Protein AF-A0A257A0R3-F1 (afdb_monomer)

pLDDT: mean 79.87, std 18.44, range [32.66, 97.69]

Foldseek 3Di:
DVVVVVVVVVVVPPPPPPPPQQAAEQAQQLDDVSLVVLCCCCPVVPHQYAYEYEAAQFPDPVSVVSSVVSCVVSVHPYYYYHYHHCCVVFVQAPRRDPPDDQDDDDPVCPPVDDHSNDTPCPVVVVVVVSVVVCVVVVRCPDQAAAQPDPVNVVVLVVQVVVVHGDPGHHPDHDPVSPDD

Mean predicted aligned error: 13.53 Å

Solvent-accessible surface area (backbone atoms only — not comparable to full-atom values): 10662 Å² total; per-residue (Å²): 124,77,66,65,57,53,56,57,53,59,71,69,66,63,72,76,68,76,74,74,65,37,30,39,64,37,70,31,60,36,45,71,69,34,50,51,53,50,45,44,41,39,71,75,67,53,32,46,37,33,34,37,26,78,45,46,58,61,87,68,66,64,36,56,53,41,23,52,53,50,41,58,76,69,62,38,81,43,74,47,76,45,81,46,77,41,51,84,80,45,67,80,13,41,46,43,30,89,84,47,73,83,79,87,73,56,81,85,52,65,88,77,57,89,56,58,66,51,61,86,67,48,67,57,55,51,50,54,53,45,47,56,51,20,61,74,73,61,36,52,86,58,90,36,47,65,34,75,48,71,73,40,47,54,49,53,49,52,26,53,78,72,74,41,81,70,91,71,56,57,72,41,77,49,70,84,75,75,51,131

Secondary structure (DSSP, 8-state):
--HHHHHHHHTT----------EEEEE--SSHHHHHHHHHHHHTS--EEEEEEEE-S-S-SHHHHHHHHHHHHTT-SEEEEEE--GGGT--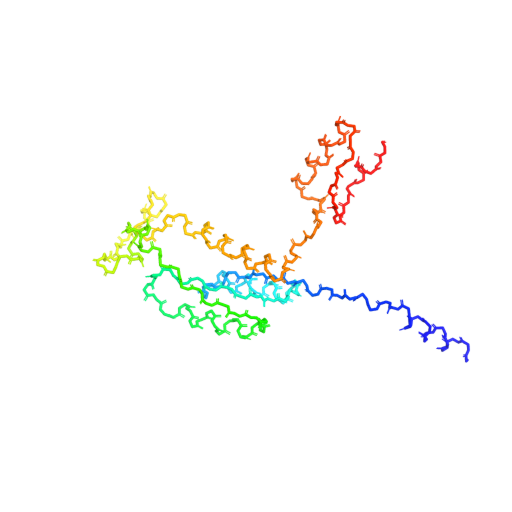S-TTT-TTSPPPP--GGGTTTS--TT--TTHHHHHHHHHHHHHHHTT--S-SSB-SSSHHHHHHHHHHHHTT---SS-BS---HHHH--

Structure (mmCIF, N/CA/C/O backbone):
data_AF-A0A257A0R3-F1
#
_entry.id   AF-A0A257A0R3-F1
#
loop_
_atom_site.group_PDB
_atom_site.id
_atom_site.type_symbol
_atom_site.label_atom_id
_atom_site.label_alt_id
_atom_site.label_comp_id
_atom_site.label_asym_id
_atom_site.label_entity_id
_atom_site.label_seq_id
_atom_site.pdbx_PDB_ins_code
_atom_site.Cartn_x
_atom_site.Cartn_y
_atom_site.Cartn_z
_atom_site.occupancy
_atom_site.B_iso_or_equiv
_atom_site.auth_seq_id
_atom_site.auth_comp_id
_atom_site.auth_asym_id
_atom_site.auth_atom_id
_atom_site.pdbx_PDB_model_num
ATOM 1 N N . MET A 1 1 ? -17.695 -16.876 50.170 1.00 45.09 1 MET A N 1
ATOM 2 C CA . MET A 1 1 ? -18.669 -17.135 49.076 1.00 45.09 1 MET A CA 1
ATOM 3 C C . MET A 1 1 ? -19.220 -15.880 48.387 1.00 45.09 1 MET A C 1
ATOM 5 O O . MET A 1 1 ? -19.683 -16.013 47.264 1.00 45.09 1 MET A O 1
ATOM 9 N N . ARG A 1 2 ? -19.165 -14.672 48.980 1.00 38.03 2 ARG A N 1
ATOM 10 C CA . ARG A 1 2 ? -19.652 -13.437 48.323 1.00 38.03 2 ARG A CA 1
ATOM 11 C C . ARG A 1 2 ? -18.640 -12.782 47.364 1.00 38.03 2 ARG A C 1
ATOM 13 O O . ARG A 1 2 ? -19.055 -12.035 46.485 1.00 38.03 2 ARG A O 1
ATOM 20 N N . ASP A 1 3 ? -17.358 -13.137 47.452 1.00 44.94 3 ASP A N 1
ATOM 21 C CA . ASP A 1 3 ? -16.303 -12.541 46.610 1.00 44.94 3 ASP A CA 1
ATOM 22 C C . ASP A 1 3 ? -16.062 -13.267 45.278 1.00 44.94 3 ASP A C 1
ATOM 24 O O . ASP A 1 3 ? -15.640 -12.647 44.306 1.00 44.94 3 ASP A O 1
ATOM 28 N N . LEU A 1 4 ? -16.441 -14.545 45.163 1.00 35.59 4 LEU A N 1
ATOM 29 C CA . LEU A 1 4 ? -16.364 -15.293 43.897 1.00 35.59 4 LEU A CA 1
ATOM 30 C C . LEU A 1 4 ? -17.441 -14.855 42.885 1.00 35.59 4 LEU A C 1
ATOM 32 O O . LEU A 1 4 ? -17.219 -14.904 41.676 1.00 35.59 4 LEU A O 1
ATOM 36 N N . VAL A 1 5 ? -18.577 -14.340 43.370 1.00 43.62 5 VAL A N 1
ATOM 37 C CA . VAL A 1 5 ? -19.657 -13.810 42.519 1.00 43.62 5 VAL A CA 1
ATOM 38 C C . VAL A 1 5 ? -19.281 -12.447 41.918 1.00 43.62 5 VAL A C 1
ATOM 40 O O . VAL A 1 5 ? -19.668 -12.150 40.789 1.00 43.62 5 VAL A O 1
ATOM 43 N N . LYS A 1 6 ? -18.476 -11.626 42.612 1.00 39.53 6 LYS A N 1
ATOM 44 C CA . LYS A 1 6 ? -17.981 -10.337 42.085 1.00 39.53 6 LYS A CA 1
ATOM 45 C C . LYS A 1 6 ? -16.950 -10.520 40.968 1.00 39.53 6 LYS A C 1
ATOM 47 O O . LYS A 1 6 ? -17.034 -9.821 39.960 1.00 39.53 6 LYS A O 1
ATOM 52 N N . VAL A 1 7 ? -16.048 -11.497 41.092 1.00 42.72 7 VAL A N 1
ATOM 53 C CA . VAL A 1 7 ? -15.044 -11.797 40.052 1.00 42.72 7 VAL A CA 1
ATOM 54 C C . VAL A 1 7 ? -15.709 -12.324 38.773 1.00 42.72 7 VAL A C 1
ATOM 56 O O . VAL A 1 7 ? -15.383 -11.870 37.678 1.00 42.72 7 VAL A O 1
ATOM 59 N N . GLN A 1 8 ? -16.728 -13.185 38.891 1.00 37.91 8 GLN A N 1
ATOM 60 C CA . GLN A 1 8 ? -17.500 -13.648 37.728 1.00 37.91 8 GLN A CA 1
ATOM 61 C C . GLN A 1 8 ? -18.357 -12.550 37.077 1.00 37.91 8 GLN A C 1
ATOM 63 O O . GLN A 1 8 ? -18.635 -12.630 35.882 1.00 37.91 8 GLN A O 1
ATOM 68 N N . LYS A 1 9 ? -18.768 -11.517 37.826 1.00 38.25 9 LYS A N 1
ATOM 69 C CA . LYS A 1 9 ? -19.544 -10.391 37.284 1.00 38.25 9 LYS A CA 1
ATOM 70 C C . LYS A 1 9 ? -18.661 -9.377 36.541 1.00 38.25 9 LYS A C 1
ATOM 72 O O . LYS A 1 9 ? -19.115 -8.817 35.550 1.00 38.25 9 LYS A O 1
ATOM 77 N N . CYS A 1 10 ? -17.390 -9.220 36.933 1.00 32.66 10 CYS A N 1
ATOM 78 C CA . CYS A 1 10 ? -16.408 -8.441 36.163 1.00 32.66 10 CYS A CA 1
ATOM 79 C C . CYS A 1 10 ? -15.992 -9.117 34.846 1.00 32.66 10 CYS A C 1
ATOM 81 O O . CYS A 1 10 ? -15.731 -8.420 33.872 1.00 32.66 10 CYS A O 1
ATOM 83 N N . LEU A 1 11 ? -15.998 -10.453 34.771 1.00 38.62 11 LEU A N 1
ATOM 84 C CA . LEU A 1 11 ? -15.676 -11.187 33.535 1.00 38.62 11 LEU A CA 1
ATOM 85 C C . LEU A 1 11 ? -16.846 -11.286 32.538 1.00 38.62 11 LEU A C 1
ATOM 87 O O . LEU A 1 11 ? -16.653 -11.748 31.419 1.00 38.62 11 LEU A O 1
ATOM 91 N N . LYS A 1 1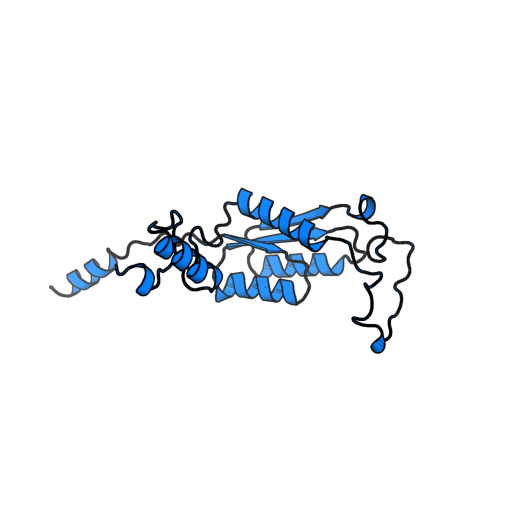2 ? -18.056 -10.852 32.919 1.00 38.78 12 LYS A N 1
ATOM 92 C CA . LYS A 1 12 ? -19.244 -10.840 32.042 1.00 38.78 12 LYS A CA 1
ATOM 93 C C . LYS A 1 12 ? -19.576 -9.462 31.450 1.00 38.78 12 LYS A C 1
ATOM 95 O O . LYS A 1 12 ? -20.477 -9.384 30.626 1.00 38.78 12 LYS A O 1
ATOM 100 N N . ASN A 1 13 ? -18.832 -8.416 31.825 1.00 36.56 13 ASN A N 1
ATOM 101 C CA . ASN A 1 13 ? -19.004 -7.040 31.334 1.00 36.56 13 ASN A CA 1
ATOM 102 C C . ASN A 1 13 ? -17.803 -6.503 30.541 1.00 36.56 13 ASN A C 1
ATOM 104 O O . ASN A 1 13 ? -17.770 -5.326 30.188 1.00 36.56 13 ASN A O 1
ATOM 108 N N . SER A 1 14 ? -16.829 -7.345 30.204 1.00 39.06 14 SER A N 1
ATOM 109 C CA . SER A 1 14 ? -16.004 -7.070 29.036 1.00 39.06 14 SER A CA 1
ATOM 110 C C . SER A 1 14 ? -16.885 -7.307 27.818 1.00 39.06 14 SER A C 1
ATOM 112 O O . SER A 1 14 ? -16.975 -8.432 27.325 1.00 39.06 14 SER A O 1
ATOM 114 N N . GLU A 1 15 ? -17.566 -6.254 27.363 1.00 39.69 15 GLU A N 1
ATOM 115 C CA . GLU A 1 15 ? -17.889 -6.114 25.951 1.00 39.69 15 GLU A CA 1
ATOM 116 C C . GLU A 1 15 ? -16.687 -6.657 25.186 1.00 39.69 15 GLU A C 1
ATOM 118 O O . GLU A 1 15 ? -15.581 -6.109 25.255 1.00 39.69 15 GLU A O 1
ATOM 123 N N . VAL A 1 16 ? -16.882 -7.786 24.509 1.00 38.66 16 VAL A N 1
ATOM 124 C CA . VAL A 1 16 ? -16.034 -8.157 23.394 1.00 38.66 16 VAL A CA 1
ATOM 125 C C . VAL A 1 16 ? -16.237 -7.001 22.431 1.00 38.66 16 VAL A C 1
ATOM 127 O O . VAL A 1 16 ? -17.166 -7.010 21.625 1.00 38.66 16 VAL A O 1
ATOM 130 N N . LYS A 1 17 ? -15.437 -5.936 22.585 1.00 38.72 17 LYS A N 1
ATOM 131 C CA . LYS A 1 17 ? -15.247 -4.945 21.542 1.00 38.72 17 LYS A CA 1
ATOM 132 C C . LYS A 1 17 ? -14.957 -5.813 20.341 1.00 38.72 17 LYS A C 1
ATOM 134 O O . LYS A 1 17 ? -13.944 -6.508 20.342 1.00 38.72 17 LYS A O 1
ATOM 139 N N . ASN A 1 18 ? -15.884 -5.851 19.387 1.00 35.69 18 ASN A N 1
ATOM 140 C CA . ASN A 1 18 ? -15.595 -6.338 18.056 1.00 35.69 18 ASN A CA 1
ATOM 141 C C . ASN A 1 18 ? -14.334 -5.578 17.664 1.00 35.69 18 ASN A C 1
ATOM 143 O O . ASN A 1 18 ? -14.407 -4.388 17.348 1.00 35.69 18 ASN A O 1
ATOM 147 N N . ILE A 1 19 ? -13.169 -6.212 17.805 1.00 43.97 19 ILE A N 1
ATOM 148 C CA . ILE A 1 19 ? -11.937 -5.688 17.257 1.00 43.97 19 ILE A CA 1
ATOM 149 C C . ILE A 1 19 ? -12.237 -5.777 15.776 1.00 43.97 19 ILE A C 1
ATOM 151 O O . ILE A 1 19 ? -12.155 -6.848 15.183 1.00 43.97 19 ILE A O 1
ATOM 155 N N . HIS A 1 20 ? -12.739 -4.681 15.211 1.00 50.66 20 HIS A N 1
ATOM 156 C CA . HIS A 1 20 ? -12.803 -4.501 13.779 1.00 50.66 20 HIS A CA 1
ATOM 157 C C . HIS A 1 20 ? -11.359 -4.700 13.340 1.00 50.66 20 HIS A C 1
ATOM 159 O O . HIS A 1 20 ? -10.521 -3.822 13.555 1.00 50.66 20 HIS A O 1
ATOM 165 N N . MET A 1 21 ? -11.041 -5.911 12.880 1.00 59.91 21 MET A N 1
ATOM 166 C CA . MET A 1 21 ? -9.711 -6.251 12.411 1.00 59.91 21 MET A CA 1
ATOM 167 C C . MET A 1 21 ? -9.464 -5.298 11.258 1.00 59.91 21 MET A C 1
ATOM 169 O O . MET A 1 21 ? -10.140 -5.358 10.228 1.00 59.91 21 MET A O 1
ATOM 173 N N . LYS A 1 22 ? -8.600 -4.312 11.504 1.00 83.44 22 LYS A N 1
ATOM 174 C CA . LYS A 1 22 ? -8.395 -3.222 10.566 1.00 83.44 22 LYS A CA 1
ATOM 175 C C . LYS A 1 22 ? -7.821 -3.854 9.307 1.00 83.44 22 LYS A C 1
ATOM 177 O O . LYS A 1 22 ? -6.780 -4.503 9.359 1.00 83.44 22 LYS A O 1
ATOM 182 N N . LYS A 1 23 ? -8.529 -3.732 8.193 1.00 90.44 23 LYS A N 1
ATOM 183 C CA . LYS A 1 23 ? -8.059 -4.240 6.906 1.00 90.44 23 LYS A CA 1
ATOM 184 C C . LYS A 1 23 ? -7.072 -3.234 6.324 1.00 90.44 23 LYS A C 1
ATOM 186 O O . LYS A 1 23 ? -7.315 -2.031 6.403 1.00 90.44 23 LYS A O 1
ATOM 191 N N . ALA A 1 24 ? -5.986 -3.714 5.735 1.00 92.06 24 ALA A N 1
ATOM 192 C CA . ALA A 1 24 ? -5.032 -2.874 5.022 1.00 92.06 24 ALA A CA 1
ATOM 193 C C . ALA A 1 24 ? -4.645 -3.513 3.692 1.00 92.06 24 ALA A C 1
ATOM 195 O O . ALA A 1 24 ? -4.338 -4.705 3.636 1.00 92.06 24 ALA A O 1
ATOM 196 N N . VAL A 1 25 ? -4.606 -2.691 2.643 1.00 94.69 25 VAL A N 1
ATOM 197 C CA . VAL A 1 25 ? -3.975 -3.071 1.381 1.00 94.69 25 VAL A CA 1
ATOM 198 C C . VAL A 1 25 ? -2.485 -2.774 1.465 1.00 94.69 25 VAL A C 1
ATOM 200 O O . VAL A 1 25 ? -2.085 -1.658 1.792 1.00 94.69 25 VAL A O 1
ATOM 203 N N . CYS A 1 26 ? -1.656 -3.770 1.164 1.00 95.06 26 CYS A N 1
ATOM 204 C CA . CYS A 1 26 ? -0.206 -3.626 1.120 1.00 95.06 26 CYS A CA 1
ATOM 205 C C . CYS A 1 26 ? 0.303 -3.879 -0.302 1.00 95.06 26 CYS A C 1
ATOM 207 O O . CYS A 1 26 ? 0.140 -4.977 -0.838 1.00 95.06 26 CYS A O 1
ATOM 209 N N . LEU A 1 27 ? 0.937 -2.867 -0.901 1.00 95.62 27 LEU A N 1
ATOM 210 C CA . LEU A 1 27 ? 1.658 -3.013 -2.164 1.00 95.62 27 LEU A CA 1
ATOM 211 C C . LEU A 1 27 ? 2.929 -3.837 -1.928 1.00 95.62 27 LEU A C 1
ATOM 213 O O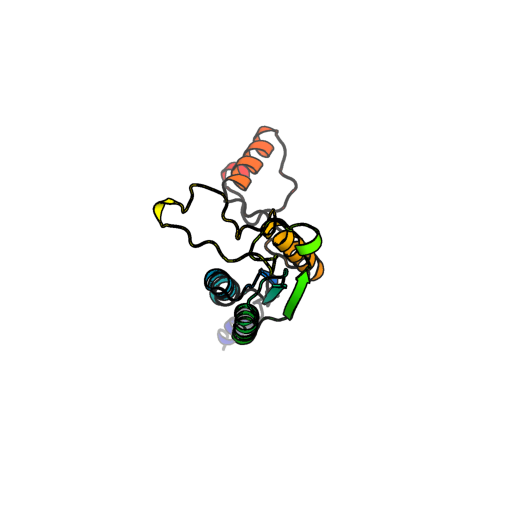 . LEU A 1 27 ? 3.919 -3.332 -1.400 1.00 95.62 27 LEU A O 1
ATOM 217 N N . LEU A 1 28 ? 2.894 -5.110 -2.315 1.00 95.62 28 LEU A N 1
ATOM 218 C CA . LEU A 1 28 ? 3.956 -6.075 -2.050 1.00 95.62 28 LEU A CA 1
ATOM 219 C C . LEU A 1 28 ? 4.714 -6.384 -3.344 1.00 95.62 28 LEU A C 1
ATOM 221 O O . LEU A 1 28 ? 4.251 -7.173 -4.167 1.00 95.62 28 LEU A O 1
ATOM 225 N N . SER A 1 29 ? 5.881 -5.765 -3.539 1.00 91.56 29 SER A N 1
ATOM 226 C CA . SER A 1 29 ? 6.723 -6.021 -4.717 1.00 91.56 29 SER A CA 1
ATOM 227 C C . SER A 1 29 ? 7.581 -7.279 -4.574 1.00 91.56 29 SER A C 1
ATOM 229 O O . SER A 1 29 ? 8.018 -7.824 -5.578 1.00 91.56 29 SER A O 1
ATOM 231 N N . GLY A 1 30 ? 7.816 -7.741 -3.340 1.00 88.06 30 GLY A N 1
ATOM 232 C CA . GLY A 1 30 ? 8.749 -8.830 -3.032 1.00 88.06 30 GLY A CA 1
ATOM 233 C C . GLY A 1 30 ? 10.174 -8.353 -2.733 1.00 88.06 30 GLY A C 1
ATOM 234 O O . GLY A 1 30 ? 11.025 -9.169 -2.383 1.00 88.06 30 GLY A O 1
ATOM 235 N N . GLY A 1 31 ? 10.427 -7.043 -2.831 1.00 89.44 31 GLY A N 1
ATOM 236 C CA . GLY A 1 31 ? 11.655 -6.404 -2.356 1.00 89.44 31 GLY A CA 1
ATOM 237 C C . GLY A 1 31 ? 11.632 -6.138 -0.847 1.00 89.44 31 GLY A C 1
ATOM 238 O O . GLY A 1 31 ? 10.560 -6.108 -0.233 1.00 89.44 31 GLY A O 1
ATOM 239 N N . LEU A 1 32 ? 12.817 -5.906 -0.270 1.00 90.56 32 LEU A N 1
ATOM 240 C CA . LEU A 1 32 ? 13.039 -5.743 1.174 1.00 90.56 32 LEU A CA 1
ATOM 241 C C . LEU A 1 32 ? 12.049 -4.767 1.824 1.00 90.56 32 LEU A C 1
ATOM 243 O O . LEU A 1 32 ? 11.352 -5.150 2.761 1.00 90.56 32 LEU A O 1
ATOM 247 N N . ASP A 1 33 ? 11.932 -3.553 1.288 1.00 91.12 33 ASP A N 1
ATOM 248 C CA . ASP A 1 33 ? 11.116 -2.490 1.885 1.00 91.12 33 ASP A CA 1
ATOM 249 C C . ASP A 1 33 ? 9.640 -2.890 1.980 1.00 91.12 33 ASP A C 1
ATOM 251 O O . ASP A 1 33 ? 9.015 -2.777 3.035 1.00 91.12 33 ASP A O 1
ATOM 255 N N . SER A 1 34 ? 9.091 -3.441 0.893 1.00 93.31 34 SER A N 1
ATOM 256 C CA . SER A 1 34 ? 7.695 -3.891 0.857 1.00 93.31 34 SER A CA 1
ATOM 257 C C . SER A 1 34 ? 7.434 -5.041 1.836 1.00 93.31 34 SER A C 1
ATOM 259 O O . SER A 1 34 ? 6.386 -5.087 2.481 1.00 93.31 34 SER A O 1
ATOM 261 N N . CYS A 1 35 ? 8.412 -5.936 2.009 1.00 94.75 35 CYS A N 1
ATOM 262 C CA . CYS A 1 35 ? 8.336 -7.046 2.953 1.00 94.75 35 CYS A CA 1
ATOM 263 C C . CYS A 1 35 ? 8.383 -6.562 4.408 1.00 94.75 35 CYS A C 1
ATOM 265 O O . CYS A 1 35 ? 7.623 -7.060 5.242 1.00 94.75 35 CYS A O 1
ATOM 267 N N . VAL A 1 36 ? 9.239 -5.583 4.716 1.00 95.62 36 VAL A N 1
ATOM 268 C CA . VAL A 1 36 ? 9.329 -4.971 6.051 1.00 95.62 36 VAL A CA 1
ATOM 269 C C . VAL A 1 36 ? 8.021 -4.263 6.395 1.00 95.62 36 VAL A C 1
ATOM 271 O O . VAL A 1 36 ? 7.446 -4.531 7.449 1.00 95.62 36 VAL A O 1
ATOM 274 N N . VAL A 1 37 ? 7.488 -3.445 5.483 1.00 94.62 37 VAL A N 1
ATOM 275 C CA . VAL A 1 37 ? 6.210 -2.740 5.683 1.00 94.62 37 VAL A CA 1
ATOM 276 C C . VAL A 1 37 ? 5.061 -3.721 5.917 1.00 94.62 37 VAL A C 1
ATOM 278 O O . VAL A 1 37 ? 4.303 -3.554 6.874 1.00 94.62 37 VAL A O 1
ATOM 281 N N . ALA A 1 38 ? 4.946 -4.770 5.096 1.00 95.12 38 ALA A N 1
ATOM 282 C CA . ALA A 1 38 ? 3.930 -5.806 5.284 1.00 95.12 38 ALA A CA 1
ATOM 283 C C . ALA A 1 38 ? 4.082 -6.502 6.647 1.00 95.12 38 ALA A C 1
ATOM 285 O O . ALA A 1 38 ? 3.102 -6.726 7.358 1.00 95.12 38 ALA A O 1
ATOM 286 N N . THR A 1 39 ? 5.318 -6.801 7.049 1.00 95.62 39 THR A N 1
ATOM 287 C CA . THR A 1 39 ? 5.596 -7.454 8.332 1.00 95.62 39 THR A CA 1
ATOM 288 C C . THR A 1 39 ? 5.176 -6.577 9.508 1.00 95.62 39 THR A C 1
ATOM 290 O O . THR A 1 39 ? 4.446 -7.061 10.369 1.00 95.62 39 THR A O 1
ATOM 293 N N . ILE A 1 40 ? 5.550 -5.295 9.518 1.00 92.69 40 ILE A N 1
ATOM 294 C CA . ILE A 1 40 ? 5.147 -4.331 10.555 1.00 92.69 40 ILE A CA 1
ATOM 295 C C . ILE A 1 40 ? 3.619 -4.218 10.604 1.00 92.69 40 ILE A C 1
ATOM 297 O O . ILE A 1 40 ? 3.009 -4.366 11.666 1.00 92.69 40 ILE A O 1
ATOM 301 N N . ALA A 1 41 ? 2.975 -4.038 9.446 1.00 92.06 41 ALA A N 1
ATOM 302 C CA . ALA A 1 41 ? 1.525 -3.909 9.361 1.00 92.06 41 ALA A CA 1
ATOM 303 C C . ALA A 1 41 ? 0.795 -5.138 9.934 1.00 92.06 41 ALA A C 1
ATOM 305 O O . ALA A 1 41 ? -0.198 -4.984 10.647 1.00 92.06 41 ALA A O 1
ATOM 306 N N . LYS A 1 42 ? 1.304 -6.353 9.687 1.00 92.31 42 LYS A N 1
ATOM 307 C CA . LYS A 1 42 ? 0.711 -7.581 10.230 1.00 92.31 42 LYS A CA 1
ATOM 308 C C . LYS A 1 42 ? 1.038 -7.809 11.702 1.00 92.31 42 LYS A C 1
ATOM 310 O O . LYS A 1 42 ? 0.145 -8.135 12.478 1.00 92.31 42 LYS A O 1
ATOM 315 N N . LYS A 1 43 ? 2.322 -7.754 12.057 1.00 92.00 43 LYS A N 1
ATOM 316 C CA . LYS A 1 43 ? 2.845 -8.256 13.335 1.00 92.00 43 LYS A CA 1
ATOM 317 C C . LYS A 1 43 ? 2.773 -7.218 14.441 1.00 92.00 43 LYS A C 1
ATOM 319 O O . LYS A 1 43 ? 2.402 -7.573 15.552 1.00 92.00 43 LYS A O 1
ATOM 324 N N . GLU A 1 44 ? 3.101 -5.967 14.139 1.00 87.38 44 GLU A N 1
ATOM 325 C CA . GLU A 1 44 ? 3.131 -4.896 15.139 1.00 87.38 44 GLU A CA 1
ATOM 326 C C . GLU A 1 44 ? 1.788 -4.174 15.223 1.00 87.38 44 GLU A C 1
ATOM 328 O O . GLU A 1 44 ? 1.296 -3.891 16.311 1.00 87.38 44 GLU A O 1
ATOM 333 N N . LEU A 1 45 ? 1.168 -3.903 14.072 1.00 84.81 45 LEU A N 1
ATOM 334 C CA . LEU A 1 45 ? -0.063 -3.115 14.010 1.00 84.81 45 LEU A CA 1
ATOM 335 C C . LEU A 1 45 ? -1.346 -3.959 13.946 1.00 84.81 45 LEU A C 1
ATOM 337 O O . LEU A 1 45 ? -2.440 -3.412 14.087 1.00 84.81 45 LEU A O 1
ATOM 341 N N . GLY A 1 46 ? -1.229 -5.275 13.742 1.00 87.75 46 GLY A N 1
ATOM 342 C CA . GLY A 1 46 ? -2.356 -6.209 13.797 1.00 87.75 46 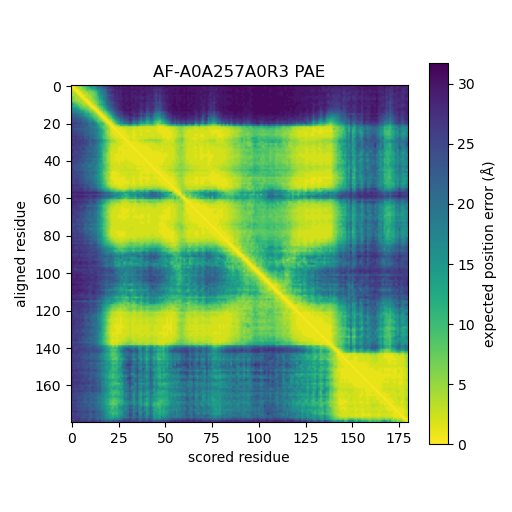GLY A CA 1
ATOM 343 C C . GLY A 1 46 ? -3.375 -6.075 12.660 1.00 87.75 46 GLY A C 1
ATOM 344 O O . GLY A 1 46 ? -4.534 -6.442 12.849 1.00 87.75 46 GLY A O 1
ATOM 345 N N . TYR A 1 47 ? -2.984 -5.551 11.492 1.00 91.06 47 TYR A N 1
ATOM 346 C CA . TYR A 1 47 ? -3.893 -5.445 10.349 1.00 91.06 47 TYR A CA 1
ATOM 347 C C . TYR A 1 47 ? -4.171 -6.813 9.704 1.00 91.06 47 TYR A C 1
ATOM 349 O O . TYR A 1 47 ? -3.296 -7.679 9.577 1.00 91.06 47 TYR A O 1
ATOM 357 N N . ASP A 1 48 ? -5.393 -6.982 9.206 1.00 93.06 48 ASP A N 1
ATOM 358 C CA . ASP A 1 48 ? -5.698 -8.001 8.210 1.00 93.06 48 ASP A CA 1
ATOM 359 C C . ASP A 1 48 ? -5.177 -7.533 6.854 1.00 93.06 48 ASP A C 1
ATOM 361 O O . ASP A 1 48 ? -5.681 -6.573 6.269 1.00 93.06 48 ASP A O 1
ATOM 365 N N . LEU A 1 49 ? -4.127 -8.201 6.378 1.00 94.19 49 LEU A N 1
ATOM 366 C CA . LEU A 1 49 ? -3.446 -7.823 5.150 1.00 94.19 49 LEU A CA 1
ATOM 367 C C . LEU A 1 49 ? -4.138 -8.369 3.910 1.00 94.19 49 LEU A C 1
ATOM 369 O O . LEU A 1 49 ? -4.427 -9.562 3.825 1.00 94.19 49 LEU A O 1
ATOM 373 N N . TYR A 1 50 ? -4.280 -7.487 2.932 1.00 96.19 50 TYR A N 1
ATOM 374 C CA . TYR A 1 50 ? -4.673 -7.775 1.563 1.00 96.19 50 TYR A CA 1
ATOM 375 C C . TYR A 1 50 ? -3.523 -7.306 0.672 1.00 96.19 50 TYR A C 1
ATOM 377 O O . TYR A 1 50 ? -3.237 -6.114 0.562 1.00 96.19 50 TYR A O 1
ATOM 385 N N . CYS A 1 51 ? -2.767 -8.243 0.116 1.00 97.12 51 CYS A N 1
ATOM 386 C CA . CYS A 1 51 ? -1.565 -7.923 -0.642 1.00 97.12 51 CYS A CA 1
ATOM 387 C C . CYS A 1 51 ? -1.914 -7.655 -2.108 1.00 97.12 51 CYS A C 1
ATOM 389 O O . CYS A 1 51 ? -2.703 -8.377 -2.714 1.00 97.12 51 CYS A O 1
ATOM 391 N N . LEU A 1 52 ? -1.275 -6.648 -2.698 1.00 96.81 52 LEU A N 1
ATOM 392 C CA . LEU A 1 52 ? -1.364 -6.344 -4.121 1.00 96.81 52 LEU A CA 1
ATOM 393 C C . LEU A 1 52 ? 0.047 -6.278 -4.708 1.00 96.81 52 LEU A C 1
ATOM 395 O O . LEU A 1 52 ? 0.859 -5.448 -4.305 1.00 96.81 52 LEU A O 1
ATOM 399 N N . THR A 1 53 ? 0.337 -7.133 -5.680 1.00 95.19 53 THR A N 1
ATOM 400 C CA . THR A 1 53 ? 1.555 -7.064 -6.493 1.00 95.19 53 THR A CA 1
ATOM 401 C C . THR A 1 53 ? 1.175 -6.583 -7.881 1.00 95.19 53 THR A C 1
ATOM 403 O O . THR A 1 53 ? 0.359 -7.214 -8.549 1.00 95.19 53 THR A O 1
ATOM 406 N N . VAL A 1 54 ? 1.776 -5.488 -8.341 1.00 91.75 54 VAL A N 1
ATOM 407 C CA . VAL A 1 54 ? 1.567 -4.997 -9.707 1.00 91.75 54 VAL A CA 1
ATOM 408 C C . VAL A 1 54 ? 2.722 -5.458 -10.582 1.00 91.75 54 VAL A C 1
ATOM 410 O O . VAL A 1 54 ? 3.873 -5.085 -10.363 1.00 91.75 54 VAL A O 1
ATOM 413 N N . LYS A 1 55 ? 2.414 -6.266 -11.591 1.00 88.38 55 LYS A N 1
ATOM 414 C CA . LYS A 1 55 ? 3.318 -6.607 -12.684 1.00 88.38 55 LYS A CA 1
ATOM 415 C C . LYS A 1 55 ? 3.086 -5.596 -13.797 1.00 88.38 55 LYS A C 1
ATOM 417 O O . LYS A 1 55 ? 1.956 -5.418 -14.220 1.00 88.38 55 LYS A O 1
ATOM 422 N N . TYR A 1 56 ? 4.139 -4.931 -14.261 1.00 81.00 56 TYR A N 1
ATOM 423 C CA . TYR A 1 56 ? 3.991 -3.821 -15.209 1.00 81.00 56 TYR A CA 1
ATOM 424 C C . TYR A 1 56 ? 4.929 -3.876 -16.419 1.00 81.00 56 TYR A C 1
ATOM 426 O O . TYR A 1 56 ? 5.377 -2.857 -16.939 1.00 81.00 56 TYR A O 1
ATOM 434 N N . GLY A 1 57 ? 5.258 -5.094 -16.853 1.00 67.62 57 GLY A N 1
ATOM 435 C CA . GLY A 1 57 ? 6.181 -5.337 -17.967 1.00 67.62 57 GLY A CA 1
ATOM 436 C C . GLY A 1 57 ? 7.650 -5.509 -17.564 1.00 67.62 57 GLY A C 1
ATOM 437 O O . GLY A 1 57 ? 8.489 -5.718 -18.435 1.00 67.62 57 GLY A O 1
ATOM 438 N N . GLN A 1 58 ? 7.966 -5.485 -16.262 1.00 69.19 58 GLN A N 1
ATOM 439 C CA . GLN A 1 58 ? 9.325 -5.713 -15.757 1.00 69.19 58 GLN A CA 1
ATOM 440 C C . GLN A 1 58 ? 9.862 -7.122 -16.083 1.00 69.19 58 GLN A C 1
ATOM 442 O O . GLN A 1 58 ? 9.127 -8.110 -16.047 1.00 69.19 58 GLN A O 1
ATOM 447 N N . ARG A 1 59 ? 11.170 -7.223 -16.372 1.00 61.41 59 ARG A N 1
ATOM 448 C CA . ARG A 1 59 ? 11.846 -8.457 -16.830 1.00 61.41 59 ARG A CA 1
ATOM 449 C C . ARG A 1 59 ? 11.971 -9.576 -15.772 1.00 61.41 59 ARG A C 1
ATOM 451 O O . ARG A 1 59 ? 12.280 -10.702 -16.150 1.00 61.41 59 ARG A O 1
ATOM 458 N N . HIS A 1 60 ? 11.750 -9.317 -14.478 1.00 63.44 60 HIS A N 1
ATOM 459 C CA . HIS A 1 60 ? 12.088 -10.271 -13.408 1.00 63.44 60 HIS A CA 1
ATOM 460 C C . HIS A 1 60 ? 10.878 -10.995 -12.793 1.00 63.44 60 HIS A C 1
ATOM 462 O O . HIS A 1 60 ? 10.016 -10.384 -12.167 1.00 63.44 60 HIS A O 1
ATOM 468 N N . SER A 1 61 ? 10.872 -12.328 -12.912 1.00 68.19 61 SER A N 1
ATOM 469 C CA . SER A 1 61 ? 9.902 -13.256 -12.306 1.00 68.19 61 SER A CA 1
ATOM 470 C C . SER A 1 61 ? 10.166 -13.556 -10.823 1.00 68.19 61 SER A C 1
ATOM 472 O O . SER A 1 61 ? 9.228 -13.869 -10.092 1.00 68.19 61 SER A O 1
ATOM 474 N N . LYS A 1 62 ? 11.421 -13.422 -10.369 1.00 80.19 62 LYS A N 1
ATOM 475 C CA . LYS A 1 62 ? 11.847 -13.761 -8.998 1.00 80.19 62 LYS A CA 1
ATOM 476 C C . LYS A 1 62 ? 11.169 -12.907 -7.924 1.00 80.19 62 LYS A C 1
ATOM 478 O O . LYS A 1 62 ? 10.800 -13.422 -6.878 1.00 80.19 62 LYS A O 1
ATOM 483 N N . GLU A 1 63 ? 10.965 -11.618 -8.184 1.00 82.56 63 GLU A N 1
ATOM 484 C CA . GLU A 1 63 ? 10.328 -10.709 -7.219 1.00 82.56 63 GLU A CA 1
ATOM 485 C C . GLU A 1 63 ? 8.870 -11.095 -6.939 1.00 82.56 63 GLU A C 1
ATOM 487 O O . GLU A 1 63 ? 8.430 -11.088 -5.792 1.00 82.56 63 GLU A O 1
ATOM 492 N N . ILE A 1 64 ? 8.139 -11.530 -7.969 1.00 87.38 64 ILE A N 1
ATOM 493 C CA . ILE A 1 64 ? 6.747 -11.978 -7.827 1.00 87.38 64 ILE A CA 1
ATOM 494 C C . ILE A 1 64 ? 6.677 -13.253 -6.980 1.00 87.38 64 ILE A C 1
ATOM 496 O O . ILE A 1 64 ? 5.776 -13.404 -6.155 1.00 87.38 64 ILE A O 1
ATOM 500 N N . GLU A 1 65 ? 7.621 -14.174 -7.166 1.00 91.25 65 GLU A N 1
ATOM 501 C CA . GLU A 1 65 ? 7.708 -15.386 -6.352 1.00 91.25 65 GLU A CA 1
ATOM 502 C C . GLU A 1 65 ? 8.013 -15.056 -4.885 1.00 91.25 65 GLU A C 1
ATOM 504 O O . GLU A 1 65 ? 7.307 -15.527 -3.991 1.00 91.25 65 GLU A O 1
ATOM 509 N N . SER A 1 66 ? 8.967 -14.155 -4.634 1.00 92.44 66 SER A N 1
ATOM 510 C CA . SER A 1 66 ? 9.238 -13.633 -3.291 1.00 92.44 66 SER A CA 1
ATOM 511 C C . SER A 1 66 ? 7.997 -12.995 -2.661 1.00 92.44 66 SER A C 1
ATOM 513 O O . SER A 1 66 ? 7.678 -13.291 -1.510 1.00 92.44 66 SER A O 1
ATOM 515 N N . ALA A 1 67 ? 7.249 -12.178 -3.411 1.00 94.38 67 ALA A N 1
ATOM 516 C CA . ALA A 1 67 ? 6.015 -11.562 -2.927 1.00 94.38 67 ALA A CA 1
ATOM 517 C C . ALA A 1 67 ? 4.976 -12.616 -2.510 1.00 94.38 67 ALA A C 1
ATOM 519 O O . ALA A 1 67 ? 4.392 -12.505 -1.433 1.00 94.38 67 ALA A O 1
ATOM 520 N N . LYS A 1 68 ? 4.786 -13.673 -3.313 1.00 95.00 68 LYS A N 1
ATOM 521 C CA . LYS A 1 68 ? 3.878 -14.786 -2.977 1.00 95.00 68 LYS A CA 1
ATOM 522 C C . LYS A 1 68 ? 4.292 -15.490 -1.687 1.00 95.00 68 LYS A C 1
ATOM 524 O O . LYS A 1 68 ? 3.450 -15.746 -0.827 1.00 95.00 68 LYS A O 1
ATOM 529 N N . ILE A 1 69 ? 5.584 -15.791 -1.539 1.00 95.75 69 ILE A N 1
ATOM 530 C CA . ILE A 1 69 ? 6.123 -16.450 -0.341 1.00 95.75 69 ILE A CA 1
ATOM 531 C C . ILE A 1 69 ? 5.876 -15.582 0.896 1.00 95.75 69 ILE A C 1
ATOM 533 O O . ILE A 1 69 ? 5.434 -16.087 1.928 1.00 95.75 69 ILE A O 1
ATOM 537 N N . VAL A 1 70 ? 6.140 -14.279 0.797 1.00 96.00 70 VAL A N 1
ATOM 538 C CA . VAL A 1 70 ? 5.980 -13.331 1.907 1.00 96.00 70 VAL A CA 1
ATOM 539 C C . VAL A 1 70 ? 4.511 -13.172 2.291 1.00 96.00 70 VAL A C 1
ATOM 541 O O . VAL A 1 70 ? 4.187 -13.293 3.472 1.00 96.00 70 VAL A O 1
ATOM 544 N N . ALA A 1 71 ? 3.613 -12.981 1.320 1.00 96.94 71 ALA A N 1
ATOM 545 C CA . ALA A 1 71 ? 2.176 -12.877 1.575 1.00 96.94 71 ALA A CA 1
ATOM 546 C C . ALA A 1 71 ? 1.631 -14.127 2.286 1.00 96.94 71 ALA A C 1
ATOM 548 O O . ALA A 1 71 ? 0.903 -14.010 3.274 1.00 96.94 71 ALA A O 1
ATOM 549 N N . ASN A 1 72 ? 2.046 -15.317 1.836 1.00 96.88 72 ASN A N 1
ATOM 550 C CA . ASN A 1 72 ? 1.664 -16.584 2.458 1.00 96.88 72 ASN A CA 1
ATOM 551 C C . ASN A 1 72 ? 2.202 -16.687 3.898 1.00 96.88 72 ASN A C 1
ATOM 553 O O . ASN A 1 72 ? 1.428 -16.890 4.832 1.00 96.88 72 ASN A O 1
ATOM 557 N N . LYS A 1 73 ? 3.502 -16.434 4.114 1.00 96.62 73 LYS A N 1
ATOM 558 C CA . LYS A 1 73 ? 4.117 -16.475 5.455 1.00 96.62 73 LYS A CA 1
ATOM 559 C C . LYS A 1 73 ? 3.493 -15.489 6.447 1.00 96.62 73 LYS A C 1
ATOM 561 O O . LYS A 1 73 ? 3.452 -15.774 7.644 1.00 96.62 73 LYS A O 1
ATOM 566 N N . LEU A 1 74 ? 3.025 -14.334 5.977 1.00 95.81 74 LEU A N 1
ATOM 567 C CA . LEU A 1 74 ? 2.347 -13.339 6.812 1.00 95.81 74 LEU A CA 1
ATOM 568 C C . LEU A 1 74 ? 0.863 -13.661 7.053 1.00 95.81 74 LEU A C 1
ATOM 570 O O . LEU A 1 74 ? 0.228 -12.995 7.874 1.00 95.81 74 LEU A O 1
ATOM 574 N N . GLY A 1 75 ? 0.306 -14.674 6.383 1.00 96.06 75 GLY A N 1
ATOM 575 C CA . GLY A 1 75 ? -1.113 -15.010 6.470 1.00 96.06 75 GLY A CA 1
ATOM 576 C C . GLY A 1 75 ? -1.996 -13.889 5.923 1.00 96.06 75 GLY A C 1
ATOM 577 O O . GLY A 1 75 ? -2.965 -13.491 6.580 1.00 96.06 75 GLY A O 1
ATOM 578 N N . ALA A 1 76 ? -1.621 -13.328 4.768 1.00 96.31 76 ALA A N 1
ATOM 579 C CA . ALA A 1 76 ? -2.472 -12.392 4.042 1.00 96.31 76 ALA A CA 1
ATOM 580 C C . ALA A 1 76 ? -3.824 -13.056 3.725 1.00 96.31 76 ALA A C 1
ATOM 582 O O . ALA A 1 76 ? -3.879 -14.229 3.357 1.00 96.31 76 ALA A O 1
ATOM 583 N N . LYS A 1 77 ? -4.918 -12.308 3.894 1.00 95.94 77 LYS A N 1
ATOM 584 C CA . LYS A 1 77 ? -6.282 -12.778 3.608 1.00 95.94 77 LYS A CA 1
ATOM 585 C C . LYS A 1 77 ? -6.498 -13.002 2.119 1.00 95.94 77 LYS A C 1
ATOM 587 O O . LYS A 1 77 ? -7.227 -13.907 1.735 1.00 95.94 77 LYS A O 1
ATOM 592 N N . GLU A 1 78 ? -5.843 -12.183 1.310 1.00 96.31 78 GLU A N 1
ATOM 593 C CA . GLU A 1 78 ? -5.861 -12.261 -0.139 1.00 96.31 78 GLU A CA 1
ATOM 594 C C . GLU A 1 78 ? -4.542 -11.705 -0.682 1.00 96.31 78 GLU A C 1
ATOM 596 O O . GLU A 1 78 ? -3.920 -10.830 -0.069 1.00 96.31 78 GLU A O 1
ATOM 601 N N . HIS A 1 79 ? -4.104 -12.223 -1.828 1.00 97.44 79 HIS A N 1
ATOM 602 C CA . HIS A 1 79 ? -2.963 -11.692 -2.564 1.00 97.44 79 HIS A CA 1
ATOM 603 C C . HIS A 1 79 ? -3.292 -11.633 -4.054 1.00 97.44 79 HIS A C 1
ATOM 605 O O . HIS A 1 79 ? -3.332 -12.659 -4.730 1.00 97.44 79 HIS A O 1
ATOM 611 N N . ILE A 1 80 ? -3.516 -10.423 -4.562 1.00 96.25 80 ILE A N 1
ATOM 612 C CA . ILE A 1 80 ? -3.798 -10.174 -5.976 1.00 96.25 80 ILE A CA 1
ATOM 613 C C . ILE A 1 80 ? -2.492 -9.855 -6.699 1.00 96.25 80 ILE A C 1
ATOM 615 O O . ILE A 1 80 ? -1.709 -9.011 -6.261 1.00 96.25 80 ILE A O 1
ATOM 619 N N . ILE A 1 81 ? -2.274 -10.506 -7.841 1.00 94.25 81 ILE A N 1
ATOM 620 C CA . ILE A 1 81 ? -1.199 -10.165 -8.773 1.00 94.25 81 ILE A CA 1
ATOM 621 C C . ILE A 1 81 ? -1.853 -9.576 -10.015 1.00 94.25 81 ILE A C 1
ATOM 623 O O . ILE A 1 81 ? -2.464 -10.300 -10.799 1.00 94.25 81 ILE A O 1
ATOM 627 N N . LEU A 1 82 ? -1.738 -8.262 -10.173 1.00 92.31 82 LEU A N 1
ATOM 628 C CA . LEU A 1 82 ? -2.365 -7.526 -11.261 1.00 92.31 82 LEU A CA 1
ATOM 629 C C . LEU A 1 82 ? -1.345 -7.250 -12.365 1.00 92.31 82 LEU A C 1
ATOM 631 O O . LEU A 1 82 ? -0.302 -6.654 -12.102 1.00 92.31 82 LEU A O 1
ATOM 635 N N . ASP A 1 83 ? -1.650 -7.668 -13.591 1.00 88.81 83 ASP A N 1
ATOM 636 C CA . ASP A 1 83 ? -0.846 -7.346 -14.772 1.00 88.81 83 ASP A CA 1
ATOM 637 C C . ASP A 1 83 ? -1.360 -6.046 -15.407 1.00 88.81 83 ASP A C 1
ATOM 639 O O . ASP A 1 83 ? -2.507 -5.963 -15.848 1.00 88.81 83 ASP A O 1
ATOM 643 N N . VAL A 1 84 ? -0.521 -5.014 -15.410 1.00 86.44 84 VAL A N 1
ATOM 644 C CA . VAL A 1 84 ? -0.806 -3.676 -15.930 1.00 86.44 84 V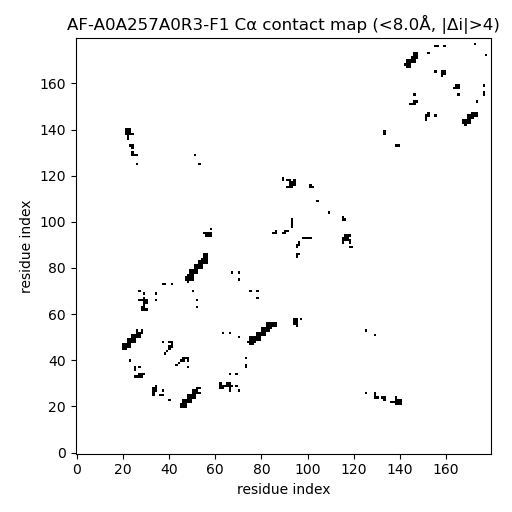AL A CA 1
ATOM 645 C C . VAL A 1 84 ? 0.219 -3.365 -17.009 1.00 86.44 84 VAL A C 1
ATOM 647 O O . VAL A 1 84 ? 1.345 -2.976 -16.716 1.00 86.44 84 VAL A O 1
ATOM 650 N N . ASP A 1 85 ? -0.157 -3.504 -18.275 1.00 81.56 85 ASP A N 1
ATOM 651 C CA . ASP A 1 85 ? 0.758 -3.238 -19.386 1.00 8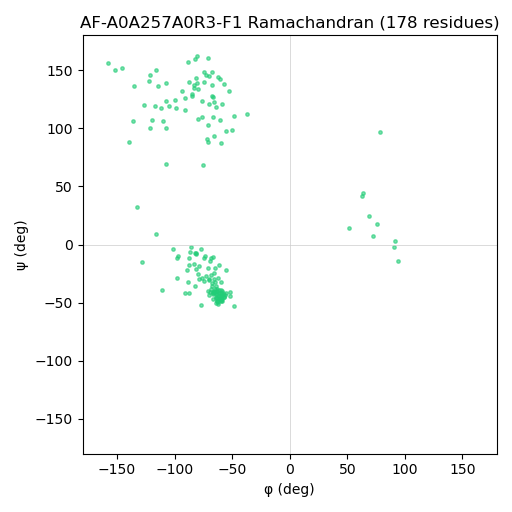1.56 85 ASP A CA 1
ATOM 652 C C . ASP A 1 85 ? 1.055 -1.733 -19.540 1.00 81.56 85 ASP A C 1
ATOM 654 O O . ASP A 1 85 ? 0.401 -1.008 -20.294 1.00 81.56 85 ASP A O 1
ATOM 658 N N . LEU A 1 86 ? 2.081 -1.257 -18.827 1.00 79.88 86 LEU A N 1
ATOM 659 C CA . LEU A 1 86 ? 2.567 0.119 -18.932 1.00 79.88 86 LEU A CA 1
ATOM 660 C C . LEU A 1 86 ? 3.369 0.373 -20.215 1.00 79.88 86 LEU A C 1
ATOM 662 O O . LEU A 1 86 ? 3.611 1.533 -20.544 1.00 79.88 86 LEU A O 1
ATOM 666 N N . GLY A 1 87 ? 3.754 -0.657 -20.977 1.00 70.50 87 GLY A N 1
ATOM 667 C CA . GLY A 1 87 ? 4.553 -0.493 -22.198 1.00 70.50 87 GLY A CA 1
ATOM 668 C C . GLY A 1 87 ? 3.834 0.244 -23.315 1.00 70.50 87 GLY A C 1
ATOM 669 O O . GLY A 1 87 ? 4.474 0.912 -24.129 1.00 70.50 87 GLY A O 1
ATOM 670 N N . LYS A 1 88 ? 2.499 0.216 -23.314 1.00 70.25 88 LYS A N 1
ATOM 671 C CA . LYS A 1 88 ? 1.689 1.023 -24.236 1.00 70.25 88 LYS A CA 1
ATOM 672 C C . LYS A 1 88 ? 1.740 2.517 -23.918 1.00 70.25 88 LYS A C 1
ATOM 674 O O . LYS A 1 88 ? 1.656 3.325 -24.837 1.00 70.25 88 LYS A O 1
ATOM 679 N N . LEU A 1 89 ? 1.903 2.873 -22.645 1.00 69.56 89 LEU A N 1
ATOM 680 C CA . LEU A 1 89 ? 1.883 4.256 -22.162 1.00 69.56 89 LEU A CA 1
ATOM 681 C C . LEU A 1 89 ? 3.293 4.841 -21.994 1.00 69.56 89 LEU A C 1
ATOM 683 O O . LEU A 1 89 ? 3.480 6.048 -22.106 1.00 69.56 89 LEU A O 1
ATOM 687 N N . CYS A 1 90 ? 4.291 4.002 -21.712 1.00 65.88 90 CYS A N 1
ATOM 688 C CA . CYS A 1 90 ? 5.635 4.412 -21.315 1.00 65.88 90 CYS A CA 1
ATOM 689 C C . CYS A 1 90 ? 6.702 3.532 -21.985 1.00 65.88 90 CYS A C 1
ATOM 691 O O . CYS A 1 90 ? 7.178 2.556 -21.411 1.00 65.88 90 CYS A O 1
ATOM 693 N N . LYS A 1 91 ? 7.132 3.917 -23.192 1.00 65.19 91 LYS A N 1
ATOM 694 C CA . LYS A 1 91 ? 8.186 3.213 -23.958 1.00 65.19 91 LYS A CA 1
ATOM 695 C C . LYS A 1 91 ? 9.616 3.653 -23.622 1.00 65.19 91 LYS A C 1
ATOM 697 O O . LYS A 1 91 ? 10.580 3.097 -24.134 1.00 65.19 91 LYS A O 1
ATOM 702 N N . ILE A 1 92 ? 9.769 4.688 -22.799 1.00 60.91 92 ILE A N 1
ATOM 703 C CA . ILE A 1 92 ? 11.064 5.350 -22.580 1.00 60.91 92 ILE A CA 1
ATOM 704 C C . ILE A 1 92 ? 11.975 4.506 -21.668 1.00 60.91 92 ILE A C 1
ATOM 706 O O . ILE A 1 92 ? 13.195 4.537 -21.838 1.00 60.91 92 ILE A O 1
ATOM 710 N N . SER A 1 93 ? 11.389 3.706 -20.768 1.00 62.78 93 SER A N 1
ATOM 711 C CA . SER A 1 93 ? 12.103 2.948 -19.735 1.00 62.78 93 SER A CA 1
ATOM 712 C C . SER A 1 93 ? 12.740 1.649 -20.236 1.00 62.78 93 SER A C 1
ATOM 714 O O . SER A 1 93 ? 12.066 0.810 -20.840 1.00 62.78 93 SER A O 1
ATOM 716 N N . SER A 1 94 ? 14.001 1.414 -19.870 1.00 59.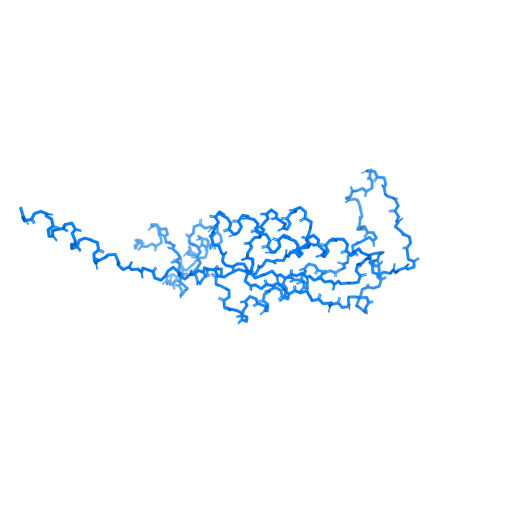78 94 SER A N 1
ATOM 717 C CA . SER A 1 94 ? 14.729 0.156 -20.109 1.00 59.78 94 SER A CA 1
ATOM 718 C C . SER A 1 94 ? 14.199 -1.035 -19.296 1.00 59.78 94 SER A C 1
ATOM 720 O O . SER A 1 94 ? 14.542 -2.182 -19.587 1.00 59.78 94 SER A O 1
ATOM 722 N N . LEU A 1 95 ? 13.330 -0.795 -18.303 1.00 57.34 95 LEU A N 1
ATOM 723 C CA . LEU A 1 95 ? 12.619 -1.858 -17.582 1.00 57.34 95 LEU A CA 1
ATOM 724 C C . LEU A 1 95 ? 11.424 -2.420 -18.357 1.00 57.34 95 LEU A C 1
ATOM 726 O O . LEU A 1 95 ? 10.967 -3.514 -18.029 1.00 57.34 95 LEU A O 1
ATOM 730 N N . ILE A 1 96 ? 10.926 -1.683 -19.352 1.00 57.72 96 ILE A N 1
ATOM 731 C CA . ILE A 1 96 ? 9.746 -2.053 -20.139 1.00 57.72 96 ILE A CA 1
ATOM 732 C C . ILE A 1 96 ? 10.144 -2.411 -21.576 1.00 57.72 96 ILE A C 1
ATOM 734 O O . ILE A 1 96 ? 9.631 -3.379 -22.140 1.00 57.72 96 ILE A O 1
ATOM 738 N N . ASP A 1 97 ? 11.098 -1.680 -22.158 1.00 63.94 97 ASP A N 1
ATOM 739 C CA . ASP A 1 97 ? 11.620 -1.984 -23.488 1.00 63.94 97 ASP A CA 1
ATOM 740 C C . ASP A 1 97 ? 12.648 -3.126 -23.438 1.00 63.94 97 ASP A C 1
ATOM 742 O O . ASP A 1 97 ? 13.792 -2.966 -23.000 1.00 63.94 97 ASP A O 1
ATOM 746 N N . LYS A 1 98 ? 12.240 -4.298 -23.941 1.00 61.41 98 LYS A N 1
ATOM 747 C CA . LYS A 1 98 ? 13.083 -5.498 -24.008 1.00 61.41 98 LYS A CA 1
ATOM 748 C C . LYS A 1 98 ? 14.273 -5.367 -24.965 1.00 61.41 98 LYS A C 1
ATOM 750 O O . LYS A 1 98 ? 15.157 -6.221 -24.887 1.00 61.41 98 LYS A O 1
ATOM 755 N N . ASN A 1 99 ? 14.336 -4.326 -25.790 1.00 59.94 99 ASN A N 1
ATOM 756 C CA . ASN A 1 99 ? 15.421 -4.108 -26.744 1.00 59.94 99 ASN A CA 1
ATOM 757 C C . ASN A 1 99 ? 16.496 -3.137 -26.232 1.00 59.94 99 ASN A C 1
ATOM 759 O O . ASN A 1 99 ? 17.583 -3.082 -26.803 1.00 59.94 99 ASN A O 1
ATOM 763 N N . LYS A 1 100 ? 16.251 -2.417 -25.126 1.00 59.78 100 LYS A N 1
ATOM 764 C CA . LYS A 1 100 ? 17.271 -1.575 -24.486 1.00 59.78 100 LYS A CA 1
ATOM 765 C C . LYS A 1 100 ? 18.140 -2.398 -23.528 1.00 59.78 100 LYS A C 1
ATOM 767 O O . LYS A 1 100 ? 17.631 -3.142 -22.675 1.00 59.78 100 LYS A O 1
ATOM 772 N N . ARG A 1 101 ? 19.465 -2.273 -23.675 1.00 59.50 101 ARG A N 1
ATOM 773 C CA . ARG A 1 101 ? 20.440 -2.739 -22.675 1.00 59.50 101 ARG A CA 1
ATOM 774 C C . ARG A 1 101 ? 20.355 -1.833 -21.445 1.00 59.50 101 ARG A C 1
ATOM 776 O O . ARG A 1 101 ? 20.060 -0.649 -21.568 1.00 59.50 101 ARG A O 1
ATOM 783 N N . LEU A 1 102 ? 20.556 -2.417 -20.265 1.00 62.72 102 LEU A N 1
ATOM 784 C CA . LEU A 1 102 ? 20.744 -1.644 -19.040 1.00 62.72 102 LEU A CA 1
ATOM 785 C C . LEU A 1 102 ? 22.060 -0.880 -19.185 1.00 62.72 102 LEU A C 1
ATOM 787 O O . LEU A 1 102 ? 23.090 -1.493 -19.450 1.00 62.72 102 LEU A O 1
ATOM 791 N N . GLU A 1 103 ? 22.000 0.441 -19.074 1.00 62.78 103 GLU A N 1
ATOM 792 C CA . GLU A 1 103 ? 23.194 1.281 -19.042 1.00 62.78 103 GLU A CA 1
ATOM 793 C C . GLU A 1 103 ? 23.821 1.163 -17.652 1.00 62.78 103 GLU A C 1
ATOM 795 O O . GLU A 1 103 ? 23.149 1.388 -16.641 1.00 62.78 103 GLU A O 1
ATOM 800 N N . GLU A 1 104 ? 25.092 0.766 -17.599 1.00 60.38 104 GLU A N 1
ATOM 801 C CA . GLU A 1 104 ? 25.888 0.855 -16.378 1.00 60.38 104 GLU A CA 1
ATOM 802 C C . GLU A 1 104 ? 26.103 2.337 -16.064 1.00 60.38 104 GLU A C 1
ATOM 804 O O . GLU A 1 104 ? 26.512 3.100 -16.935 1.00 60.38 104 GLU A O 1
ATOM 809 N N . ARG A 1 105 ? 25.778 2.749 -14.835 1.00 64.25 105 ARG A N 1
ATOM 810 C CA . ARG A 1 105 ? 25.996 4.121 -14.361 1.00 64.25 105 ARG A CA 1
ATOM 811 C C . ARG A 1 105 ? 27.143 4.126 -13.366 1.00 64.25 105 ARG A C 1
ATOM 813 O O . ARG A 1 105 ? 27.205 3.228 -12.521 1.00 64.25 105 ARG A O 1
ATOM 820 N N . SER A 1 106 ? 28.014 5.129 -13.436 1.00 73.06 106 SER A N 1
ATOM 821 C CA . SER A 1 106 ? 29.034 5.316 -12.399 1.00 73.06 106 SER A CA 1
ATOM 822 C C . SER A 1 106 ? 28.390 5.798 -11.094 1.00 73.06 106 SER A C 1
ATOM 824 O O . SER A 1 106 ? 27.269 6.320 -11.088 1.00 73.06 106 SER A O 1
ATOM 826 N N . MET A 1 107 ? 29.088 5.643 -9.965 1.00 71.12 107 MET A N 1
ATOM 827 C CA . MET A 1 107 ? 28.588 6.162 -8.686 1.00 71.12 107 MET A CA 1
ATOM 828 C C . MET A 1 107 ? 28.438 7.689 -8.697 1.00 71.12 107 MET A C 1
ATOM 830 O O . MET A 1 107 ? 27.543 8.200 -8.026 1.00 71.12 107 MET A O 1
ATOM 834 N N . GLU A 1 108 ? 29.242 8.416 -9.483 1.00 73.94 108 GLU A N 1
ATOM 835 C CA . GLU A 1 108 ? 29.109 9.872 -9.616 1.00 73.94 108 GLU A CA 1
ATOM 836 C C . GLU A 1 108 ? 27.857 10.295 -10.407 1.00 73.94 108 GLU A C 1
ATOM 838 O O . GLU A 1 108 ? 27.403 11.430 -10.286 1.00 73.94 108 GLU A O 1
ATOM 843 N N . GLU A 1 109 ? 27.263 9.409 -11.209 1.00 66.81 109 GLU A N 1
ATOM 844 C CA . GLU A 1 109 ? 26.070 9.703 -12.017 1.00 66.81 109 GLU A CA 1
ATOM 845 C C . GLU A 1 109 ? 24.748 9.469 -11.262 1.00 66.81 109 GLU A C 1
ATOM 847 O O . GLU A 1 109 ? 23.672 9.879 -11.723 1.00 66.81 109 GLU A O 1
ATOM 852 N N . ILE A 1 110 ? 24.799 8.821 -10.093 1.00 71.81 110 ILE A N 1
ATOM 853 C CA . ILE A 1 110 ? 23.620 8.550 -9.265 1.00 71.81 110 ILE A CA 1
ATOM 854 C C . ILE A 1 110 ? 23.104 9.864 -8.665 1.00 71.81 110 ILE A C 1
ATOM 856 O O . ILE A 1 110 ? 23.798 10.552 -7.928 1.00 71.81 110 ILE A O 1
ATOM 860 N N . GLY A 1 111 ? 21.850 10.205 -8.974 1.00 72.62 111 GLY A N 1
ATOM 861 C CA . GLY A 1 111 ? 21.184 11.421 -8.487 1.00 72.62 111 GLY A CA 1
ATOM 862 C C . GLY A 1 111 ? 21.275 12.630 -9.426 1.00 72.62 111 GLY A C 1
ATOM 863 O O . GLY A 1 111 ? 20.480 13.552 -9.279 1.00 72.62 111 GLY A O 1
ATOM 864 N N . ASN A 1 112 ? 22.151 12.598 -10.437 1.00 74.06 112 ASN A N 1
ATOM 865 C CA . ASN A 1 112 ? 22.375 13.728 -11.352 1.00 74.06 112 ASN A CA 1
ATOM 866 C C . ASN A 1 112 ? 21.438 13.758 -12.570 1.00 74.06 112 ASN A C 1
ATOM 868 O O . ASN A 1 112 ? 21.293 14.786 -13.228 1.00 74.06 112 ASN A O 1
ATOM 872 N N . SER A 1 113 ? 20.784 12.644 -12.898 1.00 74.56 113 SER A N 1
ATOM 873 C CA . SER A 1 113 ? 19.776 12.596 -13.963 1.00 74.56 113 SER A CA 1
ATOM 874 C C . SER A 1 113 ? 18.820 11.420 -13.790 1.00 74.56 113 SER A C 1
ATOM 876 O O . SER A 1 113 ? 19.149 10.411 -13.151 1.00 74.56 113 SER A O 1
ATOM 878 N N . ILE A 1 114 ? 17.623 11.553 -14.373 1.00 69.69 114 ILE A N 1
ATOM 879 C CA . ILE A 1 114 ? 16.583 10.521 -14.342 1.00 69.69 114 ILE A CA 1
ATOM 880 C C . ILE A 1 114 ? 17.153 9.244 -14.978 1.00 69.69 114 ILE A C 1
ATOM 882 O O . ILE A 1 114 ? 17.573 9.284 -16.135 1.00 69.69 114 ILE A O 1
ATOM 886 N N . PRO A 1 115 ? 17.198 8.116 -14.250 1.00 67.94 115 PRO A N 1
ATOM 887 C CA . PRO A 1 115 ? 17.785 6.895 -14.777 1.00 67.94 115 PRO A CA 1
ATOM 888 C C . PRO A 1 115 ? 16.942 6.348 -15.929 1.00 67.94 115 PRO A C 1
ATOM 890 O O . PRO A 1 115 ? 15.713 6.440 -15.910 1.00 67.94 115 PRO A O 1
ATOM 893 N N . SER A 1 116 ? 17.585 5.687 -16.891 1.00 70.88 116 SER A N 1
ATOM 894 C CA . SER A 1 116 ? 16.892 5.033 -18.009 1.00 70.88 116 SER A CA 1
ATOM 895 C C . SER A 1 116 ? 15.932 3.923 -17.553 1.00 70.88 116 SER A C 1
ATOM 897 O O . SER A 1 116 ? 15.016 3.556 -18.285 1.00 70.88 116 SER A O 1
ATOM 899 N N . THR A 1 117 ? 16.075 3.434 -16.318 1.00 68.50 117 THR A N 1
ATOM 900 C CA . THR A 1 117 ? 15.175 2.471 -15.663 1.00 68.50 117 THR A CA 1
ATOM 901 C C . THR A 1 117 ? 13.925 3.107 -15.044 1.00 68.50 117 THR A C 1
ATOM 903 O O . THR A 1 117 ? 13.020 2.393 -14.610 1.00 68.50 117 THR A O 1
ATOM 906 N N . TYR A 1 118 ? 13.817 4.437 -15.000 1.00 76.56 118 TYR A N 1
ATOM 907 C CA . TYR A 1 118 ? 12.640 5.115 -14.461 1.00 76.56 118 TYR A CA 1
ATOM 908 C C . TYR A 1 118 ? 11.413 4.885 -15.353 1.00 76.56 118 TYR A C 1
ATOM 910 O O . TYR A 1 118 ? 11.494 4.957 -16.577 1.00 76.56 118 TYR A O 1
ATOM 918 N N . VAL A 1 119 ? 10.262 4.620 -14.730 1.00 75.62 119 VAL A N 1
ATOM 919 C CA . VAL A 1 119 ? 8.964 4.525 -15.410 1.00 75.62 119 VAL A CA 1
ATOM 920 C C . VAL A 1 119 ? 8.119 5.718 -14.955 1.00 75.62 119 VAL A C 1
ATOM 922 O O . VAL A 1 119 ? 7.825 5.800 -13.756 1.00 75.62 119 VAL A O 1
ATOM 925 N N . PRO A 1 120 ? 7.728 6.629 -15.865 1.00 79.56 120 PRO A N 1
ATOM 926 C CA . PRO A 1 120 ? 6.932 7.807 -15.528 1.00 79.56 120 PRO A CA 1
ATOM 927 C C . PRO A 1 120 ? 5.660 7.469 -14.749 1.00 79.56 120 PRO A C 1
ATOM 929 O O . PRO A 1 120 ? 4.926 6.557 -15.122 1.00 79.56 120 PRO A O 1
ATOM 932 N N . ALA A 1 121 ? 5.421 8.196 -13.651 1.00 82.94 121 ALA A N 1
ATOM 933 C CA . ALA A 1 121 ? 4.220 8.110 -12.804 1.00 82.94 121 ALA A CA 1
ATOM 934 C C . ALA A 1 121 ? 3.828 6.696 -12.309 1.00 82.94 121 ALA A C 1
ATOM 936 O O . ALA A 1 121 ? 2.741 6.500 -11.768 1.00 82.94 121 ALA A O 1
ATOM 937 N N . ARG A 1 122 ? 4.723 5.710 -12.417 1.00 85.62 122 ARG A N 1
ATOM 938 C CA . ARG A 1 122 ? 4.460 4.304 -12.082 1.00 85.62 122 ARG A CA 1
ATOM 939 C C . ARG A 1 122 ? 3.949 4.110 -10.654 1.00 85.62 122 ARG A C 1
ATOM 941 O O . ARG A 1 122 ? 2.991 3.378 -10.437 1.00 85.62 122 ARG A O 1
ATOM 948 N N . ASN A 1 123 ? 4.533 4.821 -9.690 1.00 88.75 123 ASN A N 1
ATOM 949 C CA . ASN A 1 123 ? 4.095 4.751 -8.295 1.00 88.75 123 ASN A CA 1
ATOM 950 C C . ASN A 1 123 ? 2.696 5.343 -8.095 1.00 88.75 123 ASN A C 1
ATOM 952 O O . ASN A 1 123 ? 1.931 4.806 -7.304 1.00 88.75 123 ASN A O 1
ATOM 956 N N . ILE A 1 124 ? 2.343 6.404 -8.830 1.00 91.62 124 ILE A N 1
ATOM 957 C CA . ILE A 1 124 ? 1.001 6.997 -8.767 1.00 91.62 124 ILE A CA 1
ATOM 958 C C . ILE A 1 124 ? -0.024 5.968 -9.241 1.00 91.62 124 ILE A C 1
ATOM 960 O O . ILE A 1 124 ? -0.998 5.720 -8.543 1.00 91.62 124 ILE A O 1
ATOM 964 N N . ILE A 1 125 ? 0.248 5.294 -10.361 1.00 90.44 125 ILE A N 1
ATOM 965 C CA . ILE A 1 125 ? -0.621 4.234 -10.888 1.00 90.44 125 ILE A CA 1
ATOM 966 C C . ILE A 1 125 ? -0.814 3.121 -9.849 1.00 90.44 125 ILE A C 1
ATOM 968 O O . ILE A 1 125 ? -1.938 2.685 -9.612 1.00 90.44 125 ILE A O 1
ATOM 972 N N . PHE A 1 126 ? 0.257 2.680 -9.183 1.00 92.69 126 PHE A N 1
ATOM 973 C CA . PHE A 1 126 ? 0.154 1.621 -8.171 1.00 92.69 126 PHE A CA 1
ATOM 974 C C . PHE A 1 126 ? -0.645 2.057 -6.951 1.00 92.69 126 PHE A C 1
ATOM 976 O O . PHE A 1 126 ? -1.448 1.277 -6.445 1.00 92.69 126 PHE A O 1
ATOM 983 N N . LEU A 1 127 ? -0.447 3.295 -6.497 1.00 93.38 127 LEU A N 1
ATOM 984 C CA . LEU A 1 127 ? -1.209 3.861 -5.390 1.00 93.38 127 LEU A CA 1
ATOM 985 C C . LEU A 1 127 ? -2.692 3.988 -5.746 1.00 93.38 127 LEU A C 1
ATOM 987 O O . LEU A 1 127 ? -3.527 3.633 -4.923 1.00 93.38 127 LEU A O 1
ATOM 991 N N . SER A 1 128 ? -3.030 4.405 -6.968 1.00 94.81 128 SER A N 1
ATOM 992 C CA . SER A 1 128 ? -4.420 4.455 -7.436 1.00 94.81 128 SER A CA 1
ATOM 993 C C . SER A 1 128 ? -5.076 3.071 -7.455 1.00 94.81 128 SER A C 1
ATOM 995 O O . SER A 1 128 ? -6.212 2.926 -7.014 1.00 94.81 128 SER A O 1
ATOM 997 N N . LEU A 1 129 ? -4.357 2.039 -7.905 1.00 94.81 129 LEU A N 1
ATOM 998 C CA . LEU A 1 129 ? -4.852 0.657 -7.900 1.00 94.81 129 LEU A CA 1
ATOM 999 C C . LEU A 1 129 ? -5.023 0.113 -6.476 1.00 94.81 129 LEU A C 1
ATOM 1001 O O . LEU A 1 129 ? -6.032 -0.521 -6.170 1.00 94.81 129 LEU A O 1
ATOM 1005 N N . ALA A 1 130 ? -4.057 0.383 -5.595 1.00 94.62 130 ALA A N 1
ATOM 1006 C CA . ALA A 1 130 ? -4.139 0.002 -4.190 1.00 94.62 130 ALA A CA 1
ATOM 1007 C C . ALA A 1 130 ? -5.298 0.702 -3.478 1.00 94.62 130 ALA A C 1
ATOM 1009 O O . ALA A 1 130 ? -5.989 0.060 -2.694 1.00 94.62 130 ALA A O 1
ATOM 1010 N N . LEU A 1 131 ? -5.531 1.984 -3.775 1.00 92.56 131 LEU A N 1
ATOM 1011 C CA . LEU A 1 131 ? -6.659 2.747 -3.251 1.00 92.56 131 LEU A CA 1
ATOM 1012 C C . LEU A 1 131 ? -7.991 2.150 -3.711 1.00 92.56 131 LEU A C 1
ATOM 1014 O O . LEU A 1 131 ? -8.837 1.870 -2.872 1.00 92.56 131 LEU A O 1
ATOM 1018 N N . ALA A 1 132 ? -8.151 1.876 -5.008 1.00 92.31 132 ALA A N 1
ATOM 1019 C CA . ALA A 1 132 ? -9.369 1.252 -5.529 1.00 92.31 132 ALA A CA 1
ATOM 1020 C C . ALA A 1 132 ? -9.649 -0.104 -4.857 1.00 92.31 132 ALA A C 1
ATOM 1022 O O . ALA A 1 132 ? -10.780 -0.407 -4.476 1.00 92.31 132 ALA A O 1
ATOM 1023 N N . TYR A 1 133 ? -8.606 -0.916 -4.656 1.00 94.31 133 TYR A N 1
ATOM 1024 C CA . TYR A 1 133 ? -8.740 -2.183 -3.944 1.00 94.31 133 TYR A CA 1
ATOM 1025 C C . TYR A 1 133 ? -9.091 -1.978 -2.465 1.00 94.31 133 TYR A C 1
ATOM 1027 O O . TYR A 1 133 ? -9.966 -2.668 -1.943 1.00 94.31 133 TYR A O 1
ATOM 1035 N N . ALA A 1 134 ? -8.454 -1.006 -1.810 1.00 91.88 134 ALA A N 1
ATOM 1036 C CA . ALA A 1 134 ? -8.706 -0.642 -0.422 1.00 91.88 134 ALA A CA 1
ATOM 1037 C C . ALA A 1 134 ? -10.166 -0.221 -0.215 1.00 91.88 134 ALA A C 1
ATOM 1039 O O . ALA A 1 134 ? -10.820 -0.741 0.687 1.00 91.88 134 ALA A O 1
ATOM 1040 N N . GLU A 1 135 ? -10.702 0.640 -1.078 1.00 85.56 135 GLU A N 1
ATOM 1041 C CA . GLU A 1 135 ? -12.109 1.042 -1.040 1.00 85.56 135 GLU A CA 1
ATOM 1042 C C . GLU A 1 135 ? -13.043 -0.162 -1.207 1.00 85.56 135 GLU A C 1
ATOM 1044 O O . GLU A 1 135 ? -13.943 -0.357 -0.389 1.00 85.56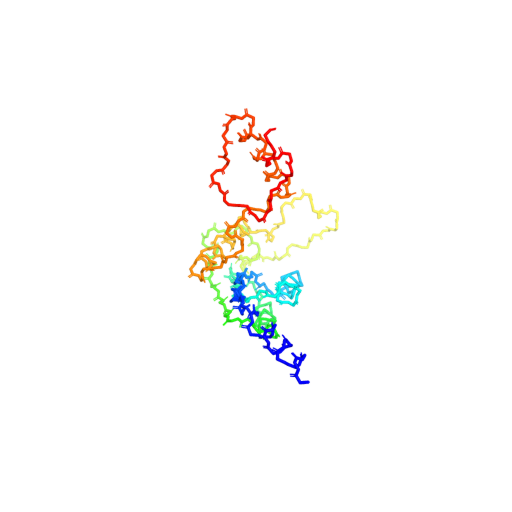 135 GLU A O 1
ATOM 1049 N N . ASN A 1 136 ? -12.783 -1.026 -2.195 1.00 88.62 136 ASN A N 1
ATOM 1050 C CA . ASN A 1 136 ? -13.618 -2.195 -2.473 1.00 88.62 136 ASN A CA 1
ATOM 1051 C C . ASN A 1 136 ? -13.706 -3.174 -1.288 1.00 88.62 136 ASN A C 1
ATOM 1053 O O . ASN A 1 136 ? -14.770 -3.721 -1.007 1.00 88.62 136 ASN A O 1
ATOM 1057 N N . ILE A 1 137 ? -12.603 -3.397 -0.566 1.00 89.69 137 ILE A N 1
ATOM 1058 C CA . ILE A 1 137 ? -12.599 -4.308 0.592 1.00 89.69 137 ILE A CA 1
ATOM 1059 C C . ILE A 1 137 ? -13.044 -3.636 1.899 1.00 89.69 137 ILE A C 1
ATOM 1061 O O . ILE A 1 137 ? -13.093 -4.299 2.946 1.00 89.69 137 ILE A O 1
ATOM 1065 N N . GLY A 1 138 ? -13.341 -2.333 1.865 1.00 85.69 138 GLY A N 1
ATOM 1066 C CA . GLY A 1 138 ? -13.603 -1.527 3.054 1.00 85.69 138 GLY A CA 1
ATOM 1067 C C . GLY A 1 138 ? -12.379 -1.444 3.968 1.00 85.69 138 GLY A C 1
ATOM 1068 O O . GLY A 1 138 ? -12.501 -1.611 5.183 1.00 85.69 138 GLY A O 1
ATOM 1069 N N . ALA A 1 139 ? -11.187 -1.276 3.388 1.00 85.44 139 ALA A N 1
ATOM 1070 C CA . ALA A 1 139 ? -9.959 -1.048 4.130 1.00 85.44 139 ALA A CA 1
ATOM 1071 C C . ALA A 1 139 ? -10.024 0.305 4.820 1.00 85.44 139 ALA A C 1
ATOM 1073 O O . ALA A 1 139 ? -9.987 1.367 4.209 1.00 85.44 139 ALA A O 1
ATOM 1074 N N . ASP A 1 140 ? -10.134 0.232 6.133 1.00 68.06 140 ASP A N 1
ATOM 1075 C CA . ASP A 1 140 ? -10.397 1.370 6.982 1.00 68.06 140 ASP A CA 1
ATOM 1076 C C . ASP A 1 140 ? -9.125 1.727 7.744 1.00 68.06 140 ASP A C 1
ATOM 1078 O O . ASP A 1 140 ? -8.982 1.511 8.954 1.00 68.06 140 ASP A O 1
ATOM 1082 N N . ALA A 1 141 ? -8.145 2.236 7.000 1.00 61.16 141 ALA A N 1
ATOM 1083 C CA . ALA A 1 141 ? -6.975 2.868 7.584 1.00 61.16 141 ALA A CA 1
ATOM 1084 C C . ALA A 1 141 ? -7.378 4.265 8.098 1.00 61.16 141 ALA A C 1
ATOM 1086 O O . ALA A 1 141 ? -6.927 5.285 7.594 1.00 61.16 141 ALA A O 1
ATOM 1087 N N . ARG A 1 142 ? -8.207 4.260 9.153 1.00 59.34 142 ARG A N 1
ATOM 1088 C CA . ARG A 1 142 ? -8.726 5.387 9.947 1.00 59.34 142 ARG A CA 1
ATOM 1089 C C . ARG A 1 142 ? -9.878 6.181 9.303 1.00 59.34 142 ARG A C 1
ATOM 1091 O O . ARG A 1 142 ? -9.651 7.189 8.646 1.00 59.34 142 ARG A O 1
ATOM 1098 N N . LYS A 1 143 ? -11.124 5.852 9.678 1.00 63.91 143 LYS A N 1
ATOM 1099 C CA . LYS A 1 143 ? -12.302 6.740 9.504 1.00 63.91 143 LYS A CA 1
ATOM 1100 C C . LYS A 1 143 ? -12.149 8.123 10.138 1.00 63.91 143 LYS A C 1
ATOM 1102 O O . LYS A 1 143 ? -12.886 9.035 9.786 1.00 63.91 143 LYS A O 1
ATOM 1107 N N . LYS A 1 144 ? -11.251 8.260 11.119 1.00 79.88 144 LYS A N 1
ATOM 1108 C CA . LYS A 1 144 ? -11.082 9.473 11.920 1.00 79.88 144 LYS A CA 1
ATOM 1109 C C . LYS A 1 144 ? -9.717 10.094 11.665 1.00 79.88 144 LYS A C 1
ATOM 1111 O O . LYS A 1 144 ? -8.701 9.398 11.665 1.00 79.88 144 LYS A O 1
ATOM 1116 N N . ALA A 1 145 ? -9.683 11.410 11.506 1.00 84.56 145 ALA A N 1
ATOM 1117 C CA . ALA A 1 145 ? -8.438 12.161 11.479 1.00 84.56 145 ALA A CA 1
ATOM 1118 C C . ALA A 1 145 ? -7.700 11.982 12.819 1.00 84.56 145 ALA A C 1
ATOM 1120 O O . ALA A 1 145 ? -8.319 11.910 13.875 1.00 84.56 145 ALA A O 1
ATOM 1121 N N . CYS A 1 146 ? -6.369 11.881 12.823 1.00 89.06 146 CYS A N 1
ATOM 1122 C CA . CYS A 1 146 ? -5.668 11.518 14.064 1.00 89.06 146 CYS A CA 1
ATOM 1123 C C . CYS A 1 146 ? -5.784 12.589 15.170 1.00 89.06 146 CYS A C 1
ATOM 1125 O O . CYS A 1 146 ? -5.743 12.260 16.355 1.00 89.06 146 CYS A O 1
ATOM 1127 N N . GLY A 1 147 ? -5.909 13.865 14.784 1.00 91.50 147 GLY A N 1
ATOM 1128 C CA . GLY A 1 147 ? -6.051 15.005 15.697 1.00 91.50 147 GLY A CA 1
ATOM 1129 C C . GLY A 1 147 ? -4.794 15.405 16.467 1.00 91.50 147 GLY A C 1
ATOM 1130 O O . GLY A 1 147 ? -4.850 16.281 17.322 1.00 91.50 147 GLY A O 1
ATOM 1131 N N . LYS A 1 148 ? -3.652 14.791 16.135 1.00 91.00 148 LYS A N 1
ATOM 1132 C CA . LYS A 1 148 ? -2.355 15.039 16.782 1.00 91.00 148 LYS A CA 1
ATOM 1133 C C . LYS A 1 148 ? -1.199 15.357 15.831 1.00 91.00 148 LYS A C 1
ATOM 1135 O O . LYS A 1 148 ? -0.161 15.800 16.298 1.00 91.00 148 LYS A O 1
ATOM 1140 N N . CYS A 1 149 ? -1.339 15.106 14.526 1.00 89.19 149 CYS A N 1
ATOM 1141 C CA . CYS A 1 149 ? -0.329 15.496 13.539 1.00 89.19 149 CYS A CA 1
ATOM 1142 C C . CYS A 1 149 ? -0.493 16.962 13.126 1.00 89.19 149 CYS A C 1
ATOM 1144 O O . CYS A 1 149 ? -1.594 17.508 13.221 1.00 89.19 149 CYS A O 1
ATOM 1146 N N . ASP A 1 150 ? 0.568 17.555 12.580 1.00 92.69 150 ASP A N 1
ATOM 1147 C CA . ASP A 1 150 ? 0.607 18.965 12.172 1.00 92.69 150 ASP A CA 1
ATOM 1148 C C . ASP A 1 150 ? -0.566 19.355 11.266 1.00 92.69 150 ASP A C 1
ATOM 1150 O O . ASP A 1 150 ? -1.239 20.354 11.512 1.00 92.69 150 ASP A O 1
ATOM 1154 N N . SER A 1 151 ? -0.896 18.524 10.272 1.00 89.38 151 SER A N 1
ATOM 1155 C CA . SER A 1 151 ? -2.024 18.777 9.366 1.00 89.38 151 SER A CA 1
ATOM 1156 C C . SER A 1 151 ? -3.370 18.834 10.096 1.00 89.38 151 SER A C 1
ATOM 1158 O O . SER A 1 151 ? -4.207 19.675 9.773 1.00 89.38 151 SER A O 1
ATOM 1160 N N . CYS A 1 152 ? -3.585 17.964 11.091 1.00 95.31 152 CYS A N 1
ATOM 1161 C CA . CYS A 1 152 ? -4.803 17.993 11.901 1.00 95.31 152 CYS A CA 1
ATOM 1162 C C . CYS A 1 152 ? -4.833 19.230 12.807 1.00 95.31 152 CYS A C 1
ATOM 1164 O O . CYS A 1 152 ? -5.864 19.887 12.889 1.00 95.31 152 CYS A O 1
ATOM 1166 N N . LEU A 1 153 ? -3.716 19.575 13.456 1.00 96.75 153 LEU A N 1
ATOM 1167 C CA . LEU A 1 153 ? -3.645 20.727 14.362 1.00 96.75 153 LEU A CA 1
ATOM 1168 C C . LEU A 1 153 ? -3.875 22.051 13.619 1.00 96.75 153 LEU A C 1
ATOM 1170 O O . LEU A 1 153 ? -4.642 22.886 14.092 1.00 96.75 153 LEU A O 1
ATOM 1174 N N . LEU A 1 154 ? -3.278 22.222 12.435 1.00 97.38 154 LEU A N 1
ATOM 1175 C CA . LEU A 1 154 ? -3.483 23.407 11.594 1.00 97.38 154 LEU A CA 1
ATOM 1176 C C . LEU A 1 154 ? -4.937 23.536 11.129 1.00 97.38 154 LEU A C 1
ATOM 1178 O O . LEU A 1 154 ? -5.506 24.625 11.183 1.00 97.38 154 LEU A O 1
ATOM 1182 N N . ARG A 1 155 ? -5.560 22.424 10.724 1.00 97.19 155 ARG A N 1
ATOM 1183 C CA . ARG A 1 155 ? -6.974 22.394 10.336 1.00 97.19 155 ARG A CA 1
ATOM 1184 C C . ARG A 1 155 ? -7.883 22.770 11.509 1.00 97.19 155 ARG A C 1
ATOM 1186 O O . ARG A 1 155 ? -8.701 23.675 11.372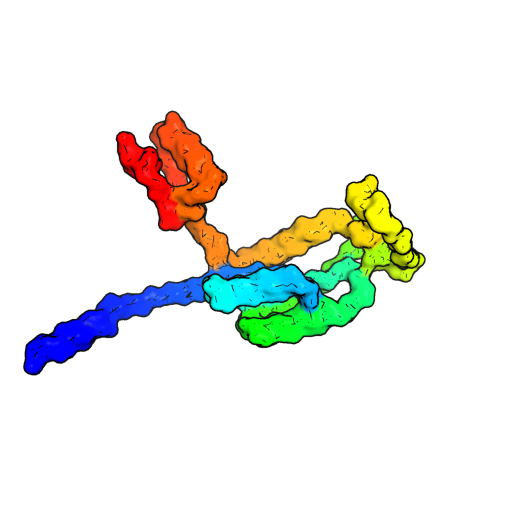 1.00 97.19 155 ARG A O 1
ATOM 1193 N N . LEU A 1 156 ? -7.703 22.120 12.660 1.00 97.62 156 LEU A N 1
ATOM 1194 C CA . LEU A 1 156 ? -8.457 22.398 13.885 1.00 97.62 156 LEU A CA 1
ATOM 1195 C C . LEU A 1 156 ? -8.323 23.870 14.301 1.00 97.62 156 LEU A C 1
ATOM 1197 O O . LEU A 1 156 ? -9.323 24.514 14.613 1.00 97.62 156 LEU A O 1
ATOM 1201 N N . LYS A 1 157 ? -7.110 24.430 14.236 1.00 97.31 157 LYS A N 1
ATOM 1202 C CA . LYS A 1 157 ? -6.860 25.847 14.518 1.00 97.31 157 LYS A CA 1
ATOM 1203 C C . LYS A 1 157 ? -7.652 26.750 13.571 1.00 97.31 157 LYS A C 1
ATOM 1205 O O . LYS A 1 157 ? -8.361 27.625 14.051 1.00 97.31 157 LYS A O 1
ATOM 1210 N N . GLY A 1 158 ? -7.605 26.486 12.264 1.00 97.31 158 GLY A N 1
ATOM 1211 C CA . GLY A 1 158 ? -8.341 27.269 11.268 1.00 97.31 158 GLY A CA 1
ATOM 1212 C C . GLY A 1 158 ? -9.859 27.258 11.483 1.00 97.31 158 GLY A C 1
ATOM 1213 O O . GLY A 1 158 ? -10.493 28.305 11.407 1.00 97.31 158 GLY A O 1
ATOM 1214 N N . PHE A 1 159 ? -10.446 26.103 11.821 1.00 97.69 159 PHE A N 1
ATOM 1215 C CA . PHE A 1 159 ? -11.871 26.025 12.170 1.00 97.69 159 PHE A CA 1
ATOM 1216 C C . PHE A 1 159 ? -12.192 26.828 13.439 1.00 97.69 159 PHE A C 1
ATOM 1218 O O . PHE A 1 159 ? -13.133 27.623 13.428 1.00 97.69 159 PHE A O 1
ATOM 1225 N N . LYS A 1 160 ? -11.377 26.684 14.497 1.00 95.62 160 LYS A N 1
ATOM 1226 C CA . LYS A 1 160 ? -11.571 27.415 15.758 1.00 95.62 160 LYS A CA 1
ATOM 1227 C C . LYS A 1 160 ? -11.469 28.933 15.564 1.00 95.62 160 LYS A C 1
ATOM 1229 O O . LYS A 1 160 ? -12.325 29.660 16.054 1.00 95.62 160 LYS A O 1
ATOM 1234 N N . GLU A 1 161 ? -10.474 29.406 14.815 1.00 96.44 161 GLU A N 1
ATOM 1235 C CA . GLU A 1 161 ? -10.295 30.831 14.492 1.00 96.44 161 GLU A CA 1
ATOM 1236 C C . GLU A 1 161 ? -11.440 31.390 13.637 1.00 96.44 161 GLU A C 1
ATOM 1238 O O . GLU A 1 161 ? -11.814 32.550 13.793 1.00 96.44 161 GLU A O 1
ATOM 1243 N N . ALA A 1 162 ? -12.040 30.563 12.778 1.00 96.62 162 ALA A N 1
ATOM 1244 C CA . ALA A 1 162 ? -13.220 30.931 12.001 1.00 96.62 162 ALA A CA 1
ATOM 1245 C C . ALA A 1 162 ? -14.533 30.901 12.813 1.00 96.62 162 ALA A C 1
ATOM 1247 O O . ALA A 1 162 ? -15.582 31.243 12.270 1.00 96.62 162 ALA A O 1
ATOM 1248 N N . GLY A 1 163 ? -14.504 30.481 14.085 1.00 95.50 163 GLY A N 1
ATOM 1249 C CA . GLY A 1 163 ? -15.694 30.353 14.933 1.00 95.50 163 GLY A CA 1
ATOM 1250 C C . GLY A 1 163 ? -16.564 29.130 14.619 1.00 95.50 163 GLY A C 1
ATOM 1251 O O . GLY A 1 163 ? -17.723 29.082 15.028 1.00 95.50 163 GLY A O 1
ATOM 1252 N N . TYR A 1 164 ? -16.027 28.138 13.901 1.00 95.88 164 TYR A N 1
ATOM 1253 C CA . TYR A 1 164 ? -16.739 26.912 13.539 1.00 95.88 164 TYR A CA 1
ATOM 1254 C C . TYR A 1 164 ? -16.100 25.678 14.179 1.00 95.88 164 TYR A C 1
ATOM 1256 O O . TYR A 1 164 ? -14.889 25.588 14.371 1.00 95.88 164 TYR A O 1
ATOM 1264 N N . LYS A 1 165 ? -16.919 24.659 14.447 1.00 94.38 165 LYS A N 1
ATOM 1265 C CA . LYS A 1 165 ? -16.419 23.316 14.751 1.00 94.38 165 LYS A CA 1
ATOM 1266 C C . LYS A 1 165 ? -16.131 22.581 13.444 1.00 94.38 165 LYS A C 1
ATOM 1268 O O . LYS A 1 165 ? -16.924 22.643 12.508 1.00 94.38 165 LYS A O 1
ATOM 1273 N N . ASP A 1 166 ? -15.009 21.879 13.387 1.00 95.62 166 ASP A N 1
ATOM 1274 C CA . ASP A 1 166 ? -14.650 21.065 12.233 1.00 95.62 166 ASP A CA 1
ATOM 1275 C C . ASP A 1 166 ? -15.641 19.896 12.103 1.00 95.62 166 ASP A C 1
ATOM 1277 O O . ASP A 1 166 ? -15.856 19.184 13.090 1.00 95.62 166 ASP A O 1
ATOM 1281 N N . PRO A 1 167 ? -16.269 19.691 10.930 1.00 94.19 167 PRO A N 1
ATOM 1282 C CA . PRO A 1 167 ? -17.309 18.679 10.767 1.00 94.19 167 PRO A CA 1
ATOM 1283 C C . PRO A 1 167 ? -16.800 17.231 10.727 1.00 94.19 167 PRO A C 1
ATOM 1285 O O . PRO A 1 167 ? -17.623 16.318 10.740 1.00 94.19 167 PRO A O 1
ATOM 1288 N N . ILE A 1 168 ? -15.487 16.984 10.642 1.00 91.31 168 ILE A N 1
ATOM 1289 C CA . ILE A 1 168 ? -14.959 15.611 10.551 1.00 91.31 168 ILE A CA 1
ATOM 1290 C C . ILE A 1 168 ? -14.709 14.984 11.926 1.00 91.31 168 ILE A C 1
ATOM 1292 O O . ILE A 1 168 ? -14.489 15.667 12.925 1.00 91.31 168 ILE A O 1
ATOM 1296 N N . GLU A 1 169 ? -14.697 13.652 11.977 1.00 90.56 169 GLU A N 1
ATOM 1297 C CA . GLU A 1 169 ? -14.379 12.918 13.200 1.00 90.56 169 GLU A CA 1
ATOM 1298 C C . GLU A 1 169 ? -12.867 12.812 13.440 1.00 90.56 169 GLU A C 1
ATOM 1300 O O . GLU A 1 169 ? -12.084 12.580 12.515 1.00 90.56 169 GLU A O 1
ATOM 1305 N N . TYR A 1 170 ? -12.472 12.887 14.713 1.00 91.31 170 TYR A N 1
ATOM 1306 C CA . TYR A 1 170 ? -11.083 12.794 15.156 1.00 91.31 170 TYR A CA 1
ATOM 1307 C C . TYR A 1 170 ? -10.866 11.638 16.150 1.00 91.31 170 TYR A C 1
ATOM 1309 O O . TYR A 1 170 ? -11.752 11.321 16.943 1.00 91.31 170 TYR A O 1
ATOM 1317 N N . GLU A 1 171 ? -9.694 10.991 16.111 1.00 89.12 171 GLU A N 1
ATOM 1318 C CA . GLU A 1 171 ? -9.282 9.963 17.087 1.00 89.12 171 GLU A CA 1
ATOM 1319 C C . GLU A 1 171 ? -9.029 10.582 18.469 1.00 89.12 171 GLU A C 1
ATOM 1321 O O . GLU A 1 171 ? -9.361 9.989 19.492 1.00 89.12 171 GLU A O 1
ATOM 1326 N N . SER A 1 172 ? -8.437 11.775 18.488 1.00 91.38 172 SER A N 1
ATOM 1327 C CA . SER A 1 172 ? -8.175 12.577 19.683 1.00 91.38 172 SER A CA 1
ATOM 1328 C C . SER A 1 172 ? -8.300 14.054 19.329 1.00 91.38 172 SER A C 1
ATOM 1330 O O . SER A 1 172 ? -8.087 14.415 18.179 1.00 91.38 172 SER A O 1
ATOM 1332 N N . LEU A 1 173 ? -8.656 14.909 20.280 1.00 95.00 173 LEU A N 1
ATOM 1333 C CA . LEU A 1 173 ? -8.669 16.358 20.083 1.00 95.00 173 LEU A CA 1
ATOM 1334 C C . LEU A 1 173 ? -7.745 16.997 21.123 1.00 95.00 173 LEU A C 1
ATOM 1336 O O . LEU A 1 173 ? -7.723 16.532 22.263 1.00 95.00 173 LEU A O 1
ATOM 1340 N N . PRO A 1 174 ? -6.971 18.029 20.757 1.00 94.88 174 PRO A N 1
ATOM 1341 C CA . PRO A 1 174 ? -6.101 18.706 21.701 1.00 94.88 174 PRO A CA 1
ATOM 1342 C C . PRO A 1 174 ? -6.908 19.609 22.642 1.00 94.88 174 PRO A C 1
ATOM 1344 O O . PRO A 1 174 ? -7.904 20.214 22.242 1.00 94.88 174 PRO A O 1
ATOM 1347 N N . ASP A 1 175 ? -6.434 19.761 23.878 1.00 95.19 175 ASP A N 1
ATOM 1348 C CA . ASP A 1 175 ? -7.102 20.546 24.924 1.00 95.19 175 ASP A CA 1
ATOM 1349 C C . ASP A 1 175 ? -7.466 21.970 24.488 1.00 95.19 175 ASP A C 1
ATOM 1351 O O . ASP A 1 175 ? -8.560 22.448 24.782 1.00 95.19 175 ASP A O 1
ATOM 1355 N N . TRP A 1 176 ? -6.574 22.640 23.754 1.00 94.25 176 TRP A N 1
ATOM 1356 C CA . TRP A 1 176 ? -6.794 24.005 23.271 1.00 94.25 176 TRP A CA 1
ATOM 1357 C C . TRP A 1 176 ? -7.945 24.118 22.262 1.00 94.25 176 TRP A C 1
ATOM 1359 O O . TRP A 1 176 ? -8.461 25.215 22.063 1.00 94.25 176 TRP A O 1
ATOM 1369 N N . TYR A 1 177 ? -8.337 23.015 21.616 1.00 95.00 177 TYR A N 1
ATOM 1370 C CA . TYR A 1 177 ? -9.441 22.979 20.657 1.00 95.00 177 TYR A CA 1
ATOM 1371 C C . TYR A 1 177 ? -10.789 22.707 21.332 1.00 95.00 177 TYR A C 1
ATOM 1373 O O . TYR A 1 177 ? -11.811 23.198 20.869 1.00 95.00 177 TYR A O 1
ATOM 1381 N N . ILE A 1 178 ? -10.791 21.922 22.415 1.00 90.06 178 ILE A N 1
ATOM 1382 C CA . ILE A 1 178 ? -12.012 21.518 23.130 1.00 90.06 178 ILE A CA 1
ATOM 1383 C C . ILE A 1 178 ? -12.484 22.607 24.099 1.00 90.06 178 ILE A C 1
ATOM 1385 O O . ILE A 1 178 ? -13.683 22.751 24.315 1.00 90.06 178 ILE A O 1
ATOM 1389 N N . ARG A 1 179 ? -11.548 23.326 24.725 1.00 83.50 179 ARG A N 1
ATOM 1390 C CA . ARG A 1 179 ? -11.861 24.410 25.664 1.00 83.50 179 ARG A CA 1
ATOM 1391 C C . ARG A 1 179 ? -12.350 25.627 24.883 1.00 83.50 179 ARG A C 1
ATOM 1393 O O . ARG A 1 179 ? -11.771 25.905 23.833 1.00 83.50 179 ARG A O 1
ATOM 1400 N N . ASP A 1 180 ? -13.368 26.315 25.394 1.00 65.50 180 ASP A N 1
ATOM 1401 C CA . ASP A 1 180 ? -13.853 27.585 24.836 1.00 65.50 180 ASP A CA 1
ATOM 1402 C C . ASP A 1 180 ? -12.747 28.651 24.896 1.00 65.50 180 ASP A C 1
ATOM 1404 O O . ASP A 1 180 ? -12.239 28.928 26.008 1.00 65.50 180 ASP A O 1
#

Nearest PDB structures (foldseek):
  3p52-assembly1_B  TM=5.818E-01  e=1.584E-05  Campylobacter jejuni
  3p52-assembly1_A  TM=5.819E-01  e=4.279E-05  Campylobacter jejuni
  1xnh-assembly1_A-2  TM=5.850E-01  e=4.968E-04  Helicobacter pylori
  8wex-assembly1_B  TM=6.324E-01  e=2.478E-02  Legionella pneumophila
  8wex-assembly1_A  TM=6.553E-01  e=3.940E-02  Legionella pneumophila

Sequence (180 aa):
MRDLVKVQKCLKNSEVKNIHMKKAVCLLSGGLDSCVVATIAKKELGYDLYCLTVKYGQRHSKEIESAKIVANKLGAKEHIILDVDLGKLCKISSLIDKNKRLEERSMEEIGNSIPSTYVPARNIIFLSLALAYAENIGADARKKACGKCDSCLLRLKGFKEAGYKDPIEYESLPDWYIRD

Radius of gyration: 23.69 Å; Cα contacts (8 Å, |Δi|>4): 218; chains: 1; bounding box: 49×48×76 Å